Protein AF-0000000075761104 (afdb_homodimer)

Secondary structure (DSSP, 8-state):
--HHHHHHHHHHHHIIIIIT--HHHHHTTEEEEEEEEETT-SS-B-HHHHHHHHHHHHHH-TT-EEEEEEEEEETTEEEEEEEEEEE-SS-BTTBPP-SSEEEEEEEEEEEE-TTS-EEEEEEEE-HHHHHHHHT---HHHHHHS--/--HHHHHHHHHHHHIIIIIT--HHHHHTTEEEEEEEEETT-SS-B-HHHHHHHHHHHHHH-TT-EEEEEEEEEETTEEEEEEEEEEE-SS-BTTBPP-SSEEEEEEEEEEEE-TTS-EEEEEEEE-HHHHHHHHT---HHHHHHS--

Solvent-accessible surface area (backbone atoms only — not comparable to full-atom values): 15334 Å² total; per-residue (Å²): 128,51,57,68,54,53,48,50,49,53,53,46,35,46,42,28,32,65,52,64,61,39,46,73,66,29,51,70,47,38,35,98,70,25,35,39,37,41,43,85,46,93,62,71,24,40,65,69,52,47,48,50,50,48,51,52,51,43,69,20,16,80,66,40,39,69,44,76,77,40,77,42,51,52,91,52,36,34,38,37,35,30,40,39,32,31,35,38,76,38,65,51,73,66,36,68,60,48,94,54,74,44,70,32,48,36,38,33,45,35,36,36,45,93,88,64,26,35,34,34,36,42,35,42,53,31,58,52,48,46,30,58,77,69,67,49,83,41,54,42,50,64,68,67,44,77,126,126,52,56,66,52,52,49,49,49,52,52,47,36,47,42,27,32,66,52,64,60,39,46,73,67,29,50,70,46,38,36,97,70,24,35,39,37,41,43,86,45,94,62,71,25,40,66,68,51,45,47,51,49,46,50,53,48,42,68,22,16,79,65,40,40,67,45,76,78,43,77,41,51,52,92,52,36,35,40,39,35,31,41,40,32,30,35,37,75,38,65,51,74,63,38,69,61,47,94,53,75,44,72,33,48,33,40,34,45,35,35,36,47,93,88,64,26,36,33,34,38,42,35,42,53,31,59,52,48,44,29,56,75,69,66,48,84,40,55,41,49,64,68,67,44,77,126

Structure (mmCIF, N/CA/C/O backbone):
data_AF-0000000075761104-model_v1
#
loop_
_entity.id
_entity.type
_entity.pdbx_description
1 polymer 'Ester cyclase'
#
loop_
_atom_site.group_PDB
_atom_site.id
_atom_site.type_symbol
_atom_site.label_atom_id
_atom_site.label_alt_id
_atom_site.label_comp_id
_atom_site.label_asym_id
_atom_site.label_entity_id
_atom_site.label_seq_id
_atom_site.pdbx_PDB_ins_code
_atom_site.Cartn_x
_atom_site.Cartn_y
_atom_site.Cartn_z
_atom_site.occupancy
_atom_site.B_iso_or_equiv
_atom_site.auth_seq_id
_atom_site.auth_comp_id
_atom_site.auth_asym_id
_atom_site.auth_atom_id
_atom_site.pdbx_PDB_model_num
ATOM 1 N N . MET A 1 1 ? 21.188 15.297 -4.797 1 89.44 1 MET A N 1
ATOM 2 C CA . MET A 1 1 ? 20.797 14.836 -3.469 1 89.44 1 MET A CA 1
ATOM 3 C C . MET A 1 1 ? 21.031 13.336 -3.322 1 89.44 1 MET A C 1
ATOM 5 O O . MET A 1 1 ? 20.75 12.562 -4.242 1 89.44 1 MET A O 1
ATOM 9 N N . SER A 1 2 ? 21.531 12.961 -2.23 1 93.62 2 SER A N 1
ATOM 10 C CA . SER A 1 2 ? 21.812 11.555 -1.973 1 93.62 2 SER A CA 1
ATOM 11 C C . SER A 1 2 ? 20.547 10.781 -1.664 1 93.62 2 SER A C 1
ATOM 13 O O . SER A 1 2 ? 19.484 11.383 -1.422 1 93.62 2 SER A O 1
ATOM 15 N N . ALA A 1 3 ? 20.672 9.484 -1.714 1 93.75 3 ALA A N 1
ATOM 16 C CA . ALA A 1 3 ? 19.547 8.641 -1.324 1 93.75 3 ALA A CA 1
ATOM 17 C C . ALA A 1 3 ? 19.094 8.938 0.105 1 93.75 3 ALA A C 1
ATOM 19 O O . ALA A 1 3 ? 17.906 9.031 0.385 1 93.75 3 ALA A O 1
ATOM 20 N N . ASP A 1 4 ? 20.062 9.102 0.975 1 95.69 4 ASP A N 1
ATOM 21 C CA . ASP A 1 4 ? 19.766 9.414 2.369 1 95.69 4 ASP A CA 1
ATOM 22 C C . ASP A 1 4 ? 19.094 10.781 2.488 1 95.69 4 ASP A C 1
ATOM 24 O O . ASP A 1 4 ? 18.203 10.969 3.322 1 95.69 4 ASP A O 1
ATOM 28 N N . GLY A 1 5 ? 19.594 11.703 1.758 1 96.81 5 GLY A N 1
ATOM 29 C CA . GLY A 1 5 ? 18.953 13.016 1.748 1 96.81 5 GLY A CA 1
ATOM 30 C C . GLY A 1 5 ? 17.5 12.977 1.316 1 96.81 5 GLY A C 1
ATOM 31 O O . GLY A 1 5 ? 16.656 13.656 1.907 1 96.81 5 GLY A O 1
ATOM 32 N N . ARG A 1 6 ? 17.25 12.211 0.209 1 97.44 6 ARG A N 1
ATOM 33 C CA . ARG A 1 6 ? 15.883 12.078 -0.277 1 97.44 6 ARG A CA 1
ATOM 34 C C . ARG A 1 6 ? 14.992 11.43 0.777 1 97.44 6 ARG A C 1
ATOM 36 O O . ARG A 1 6 ? 13.852 11.867 0.985 1 97.44 6 ARG A O 1
ATOM 43 N N . LYS A 1 7 ? 15.477 10.422 1.419 1 97.94 7 LYS A N 1
ATOM 44 C CA . LYS A 1 7 ? 14.734 9.758 2.486 1 97.94 7 LYS A CA 1
ATOM 45 C C . LYS A 1 7 ? 14.43 10.727 3.627 1 97.94 7 LYS A C 1
ATOM 47 O O . LYS A 1 7 ? 13.312 10.758 4.141 1 97.94 7 LYS A O 1
ATOM 52 N N . LYS A 1 8 ? 15.414 11.461 4.047 1 97.94 8 LYS A N 1
ATOM 53 C CA . LYS A 1 8 ? 15.234 12.43 5.121 1 97.94 8 LYS A CA 1
ATOM 54 C C . LYS A 1 8 ? 14.18 13.469 4.742 1 97.94 8 LYS A C 1
ATOM 56 O O . LYS A 1 8 ? 13.375 13.875 5.582 1 97.94 8 LYS A O 1
ATOM 61 N N . ARG A 1 9 ? 14.219 13.883 3.52 1 98.25 9 ARG A N 1
ATOM 62 C CA . ARG A 1 9 ? 13.258 14.875 3.053 1 98.25 9 ARG A CA 1
ATOM 63 C C . ARG A 1 9 ? 11.836 14.344 3.129 1 98.25 9 ARG A C 1
ATOM 65 O O . ARG A 1 9 ? 10.93 15.031 3.605 1 98.25 9 ARG A O 1
ATOM 72 N N . VAL A 1 10 ? 11.617 13.148 2.668 1 98.69 10 VAL A N 1
ATOM 73 C CA . VAL A 1 10 ? 10.297 12.516 2.682 1 98.69 10 VAL A CA 1
ATOM 74 C C . VAL A 1 10 ? 9.828 12.336 4.121 1 98.69 10 VAL A C 1
ATOM 76 O O . VAL A 1 10 ? 8.695 12.688 4.461 1 98.69 10 VAL A O 1
ATOM 79 N N . CYS A 1 11 ? 10.711 11.844 4.973 1 98.69 11 CYS A N 1
ATOM 80 C CA . CYS A 1 11 ? 10.359 11.648 6.375 1 98.69 11 CYS A CA 1
ATOM 81 C C . CYS A 1 11 ? 10.039 12.984 7.047 1 98.69 11 CYS A C 1
ATOM 83 O O . CYS A 1 11 ? 9.117 13.07 7.859 1 98.69 11 CYS A O 1
ATOM 85 N N . ASN A 1 12 ? 10.812 13.961 6.695 1 98.69 12 ASN A N 1
ATOM 86 C CA . ASN A 1 12 ? 10.539 15.297 7.219 1 98.69 12 ASN A CA 1
ATOM 87 C C . ASN A 1 12 ? 9.188 15.812 6.754 1 98.69 12 ASN A C 1
ATOM 89 O O . ASN A 1 12 ? 8.453 16.438 7.531 1 98.69 12 ASN A O 1
ATOM 93 N N . HIS A 1 13 ? 8.898 15.586 5.469 1 98.88 13 HIS A N 1
ATOM 94 C CA . HIS A 1 13 ? 7.598 15.992 4.953 1 98.88 13 HIS A CA 1
ATOM 95 C C . HIS A 1 13 ? 6.465 15.328 5.727 1 98.88 13 HIS A C 1
ATOM 97 O O . HIS A 1 13 ? 5.477 15.984 6.07 1 98.88 13 HIS A O 1
ATOM 103 N N . ILE A 1 14 ? 6.551 14.062 5.996 1 98.81 14 ILE A N 1
ATOM 104 C CA . ILE A 1 14 ? 5.551 13.328 6.762 1 98.81 14 ILE A CA 1
ATOM 105 C C . ILE A 1 14 ? 5.43 13.922 8.164 1 98.81 14 ILE A C 1
ATOM 107 O O . ILE A 1 14 ? 4.324 14.172 8.648 1 98.81 14 ILE A O 1
ATOM 111 N N . ASP A 1 15 ? 6.57 14.148 8.805 1 98.81 15 ASP A N 1
ATOM 112 C CA . ASP A 1 15 ? 6.574 14.688 10.156 1 98.81 15 ASP A CA 1
ATOM 113 C C . ASP A 1 15 ? 5.906 16.062 10.195 1 98.81 15 ASP A C 1
ATOM 115 O O . ASP A 1 15 ? 5.027 16.312 11.023 1 98.81 15 ASP A O 1
ATOM 119 N N . LEU A 1 16 ? 6.281 16.938 9.328 1 98.75 16 LEU A N 1
ATOM 120 C CA . LEU A 1 16 ? 5.762 18.297 9.289 1 98.75 16 LEU A CA 1
ATOM 121 C C . LEU A 1 16 ? 4.27 18.312 8.977 1 98.75 16 LEU A C 1
ATOM 123 O O . LEU A 1 16 ? 3.502 19.031 9.609 1 98.75 16 LEU A O 1
ATOM 127 N N . SER A 1 17 ? 3.848 17.484 8.031 1 98.69 17 SER A N 1
ATOM 128 C CA . SER A 1 17 ? 2.443 17.484 7.637 1 98.69 17 SER A CA 1
ATOM 129 C C . SER A 1 17 ? 1.587 16.703 8.617 1 98.69 17 SER A C 1
ATOM 131 O O . SER A 1 17 ? 0.819 17.281 9.391 1 98.69 17 SER A O 1
ATOM 133 N N . TRP A 1 18 ? 1.805 15.469 8.734 1 98.56 18 TRP A N 1
ATOM 134 C CA . TRP A 1 18 ? 0.885 14.57 9.43 1 98.56 18 TRP A CA 1
ATOM 135 C C . TRP A 1 18 ? 1.092 14.648 10.938 1 98.56 18 TRP A C 1
ATOM 137 O O . TRP A 1 18 ? 0.125 14.727 11.703 1 98.56 18 TRP A O 1
ATOM 147 N N . ASN A 1 19 ? 2.326 14.688 11.352 1 98.75 19 ASN A N 1
ATOM 148 C CA . ASN A 1 19 ? 2.566 14.656 12.797 1 98.75 19 ASN A CA 1
ATOM 149 C C . ASN A 1 19 ? 2.41 16.047 13.414 1 98.75 19 ASN A C 1
ATOM 151 O O . ASN A 1 19 ? 1.822 16.188 14.492 1 98.75 19 ASN A O 1
ATOM 155 N N . LYS A 1 20 ? 2.852 17.109 12.758 1 98.38 20 LYS A N 1
ATOM 156 C CA . LYS A 1 20 ? 2.953 18.406 13.398 1 98.38 20 LYS A CA 1
ATOM 157 C C . LYS A 1 20 ? 1.938 19.391 12.82 1 98.38 20 LYS A C 1
ATOM 159 O O . LYS A 1 20 ? 1.665 20.438 13.414 1 98.38 20 LYS A O 1
ATOM 164 N N . GLY A 1 21 ? 1.433 19.141 11.688 1 98.25 21 GLY A N 1
ATOM 165 C CA . GLY A 1 21 ? 0.481 20.031 11.047 1 98.25 21 GLY A CA 1
ATOM 166 C C . GLY A 1 21 ? 1.105 21.328 10.578 1 98.25 21 GLY A C 1
ATOM 167 O O . GLY A 1 21 ? 0.427 22.359 10.492 1 98.25 21 GLY A O 1
ATOM 168 N N . ARG A 1 22 ? 2.402 21.312 10.398 1 98.31 22 ARG A N 1
ATOM 169 C CA . ARG A 1 22 ? 3.096 22.484 9.875 1 98.31 22 ARG A CA 1
ATOM 170 C C . ARG A 1 22 ? 3.068 22.5 8.352 1 98.31 22 ARG A C 1
ATOM 172 O O . ARG A 1 22 ? 4.102 22.312 7.703 1 98.31 22 ARG A O 1
ATOM 179 N N . LEU A 1 23 ? 1.979 22.859 7.773 1 98.38 23 LEU A N 1
ATOM 180 C CA . LEU A 1 23 ? 1.655 22.625 6.367 1 98.38 23 LEU A CA 1
ATOM 181 C C . LEU A 1 23 ? 2.42 23.594 5.469 1 98.38 23 LEU A C 1
ATOM 183 O O . LEU A 1 23 ? 2.811 23.234 4.355 1 98.38 23 LEU A O 1
ATOM 187 N N . ALA A 1 24 ? 2.607 24.781 5.902 1 98 24 ALA A N 1
ATOM 188 C CA . ALA A 1 24 ? 3.389 25.734 5.105 1 98 24 ALA A CA 1
ATOM 189 C C . ALA A 1 24 ? 4.812 25.219 4.895 1 98 24 ALA A C 1
ATOM 191 O O . ALA A 1 24 ? 5.359 25.328 3.795 1 98 24 ALA A O 1
ATOM 192 N N . LEU A 1 25 ? 5.379 24.703 5.938 1 98.25 25 LEU A N 1
ATOM 193 C CA . LEU A 1 25 ? 6.734 24.172 5.852 1 98.25 25 LEU A CA 1
ATOM 194 C C . LEU A 1 25 ? 6.781 22.922 4.977 1 98.25 25 LEU A C 1
ATOM 196 O O . LEU A 1 25 ? 7.715 22.75 4.195 1 98.25 25 LEU A O 1
ATOM 200 N N . SER A 1 26 ? 5.785 22.016 5.121 1 98.25 26 SER A N 1
ATOM 201 C CA . SER A 1 26 ? 5.758 20.828 4.277 1 98.25 26 SER A CA 1
ATOM 202 C C . SER A 1 26 ? 5.59 21.203 2.807 1 98.25 26 SER A C 1
ATOM 204 O O . SER A 1 26 ? 6.156 20.547 1.927 1 98.25 26 SER A O 1
ATOM 206 N N . GLU A 1 27 ? 4.781 22.219 2.551 1 98.25 27 GLU A N 1
ATOM 207 C CA . GLU A 1 27 ? 4.535 22.656 1.182 1 98.25 27 GLU A CA 1
ATOM 208 C C . GLU A 1 27 ? 5.82 23.125 0.511 1 98.25 27 GLU A C 1
ATOM 210 O O . GLU A 1 27 ? 5.996 22.953 -0.697 1 98.25 27 GLU A O 1
ATOM 215 N N . GLN A 1 28 ? 6.699 23.672 1.264 1 98 28 GLN A N 1
ATOM 216 C CA . GLN A 1 28 ? 7.965 24.156 0.725 1 98 28 GLN A CA 1
ATOM 217 C C . GLN A 1 28 ? 8.789 23.016 0.15 1 98 28 GLN A C 1
ATOM 219 O O . GLN A 1 28 ? 9.711 23.234 -0.637 1 98 28 GLN A O 1
ATOM 224 N N . MET A 1 29 ? 8.516 21.812 0.525 1 98.38 29 MET A N 1
ATOM 225 C CA . MET A 1 29 ? 9.266 20.656 0.065 1 98.38 29 MET A CA 1
ATOM 226 C C . MET A 1 29 ? 8.625 20.062 -1.187 1 98.38 29 MET A C 1
ATOM 228 O O . MET A 1 29 ? 9.148 19.094 -1.763 1 98.38 29 MET A O 1
ATOM 232 N N . GLN A 1 30 ? 7.539 20.594 -1.606 1 98.69 30 GLN A N 1
ATOM 233 C CA . GLN A 1 30 ? 6.773 20.094 -2.744 1 98.69 30 GLN A CA 1
ATOM 234 C C . GLN A 1 30 ? 7.086 20.891 -4.008 1 98.69 30 GLN A C 1
ATOM 236 O O . GLN A 1 30 ? 7.387 22.078 -3.941 1 98.69 30 GLN A O 1
ATOM 241 N N . SER A 1 31 ? 7.016 20.203 -5.098 1 98.06 31 SER A N 1
ATOM 242 C CA . SER A 1 31 ? 7.102 20.891 -6.387 1 98.06 31 SER A CA 1
ATOM 243 C C . SER A 1 31 ? 5.836 21.688 -6.672 1 98.06 31 SER A C 1
ATOM 245 O O . SER A 1 31 ? 4.789 21.438 -6.07 1 98.06 31 SER A O 1
ATOM 247 N N . LYS A 1 32 ? 5.891 22.609 -7.598 1 96.38 32 LYS A N 1
ATOM 248 C CA . LYS A 1 32 ? 4.727 23.375 -8.023 1 96.38 32 LYS A CA 1
ATOM 249 C C . LYS A 1 32 ? 3.691 22.484 -8.695 1 96.38 32 LYS A C 1
ATOM 251 O O . LYS A 1 32 ? 2.521 22.844 -8.812 1 96.38 32 LYS A O 1
ATOM 256 N N . TYR A 1 33 ? 4.086 21.297 -9.094 1 96.19 33 TYR A N 1
ATOM 257 C CA . TYR A 1 33 ? 3.199 20.359 -9.773 1 96.19 33 TYR A CA 1
ATOM 258 C C . TYR A 1 33 ? 2.838 19.188 -8.867 1 96.19 33 TYR A C 1
ATOM 260 O O . TYR A 1 33 ? 2.465 18.109 -9.344 1 96.19 33 TYR A O 1
ATOM 268 N N . PHE A 1 34 ? 3.035 19.422 -7.656 1 98.31 34 PHE A N 1
ATOM 269 C CA . PHE A 1 34 ? 2.773 18.391 -6.668 1 98.31 34 PHE A CA 1
ATOM 270 C C . PHE A 1 34 ? 1.405 17.75 -6.898 1 98.31 34 PHE A C 1
ATOM 272 O O . PHE A 1 34 ? 0.415 18.453 -7.098 1 98.31 34 PHE A O 1
ATOM 279 N N . ALA A 1 35 ? 1.384 16.422 -6.82 1 97.88 35 ALA A N 1
ATOM 280 C CA . ALA A 1 35 ? 0.15 15.648 -6.93 1 97.88 35 ALA A CA 1
ATOM 281 C C . ALA A 1 35 ? 0.108 14.531 -5.891 1 97.88 35 ALA A C 1
ATOM 283 O O . ALA A 1 35 ? 1.067 13.773 -5.746 1 97.88 35 ALA A O 1
ATOM 284 N N . TYR A 1 36 ? -1.008 14.469 -5.156 1 97.31 36 TYR A N 1
ATOM 285 C CA . TYR A 1 36 ? -1.239 13.422 -4.172 1 97.31 36 TYR A CA 1
ATOM 286 C C . TYR A 1 36 ? -2.381 12.508 -4.605 1 97.31 36 TYR A C 1
ATOM 288 O O . TYR A 1 36 ? -3.492 12.977 -4.867 1 97.31 36 TYR A O 1
ATOM 296 N N . LYS A 1 37 ? -2.061 11.258 -4.656 1 93.5 37 LYS A N 1
ATOM 297 C CA . LYS A 1 37 ? -3.045 10.211 -4.934 1 93.5 37 LYS A CA 1
ATOM 298 C C . LYS A 1 37 ? -3.174 9.25 -3.758 1 93.5 37 LYS A C 1
ATOM 300 O O . LYS A 1 37 ? -2.168 8.789 -3.217 1 93.5 37 LYS A O 1
ATOM 305 N N . GLY A 1 38 ? -4.441 9.031 -3.375 1 89.12 38 GLY A N 1
ATOM 306 C CA . GLY A 1 38 ? -4.715 8.109 -2.285 1 89.12 38 GLY A CA 1
ATOM 307 C C . GLY A 1 38 ? -5.863 7.164 -2.576 1 89.12 38 GLY A C 1
ATOM 308 O O . GLY A 1 38 ? -6.746 7.48 -3.377 1 89.12 38 GLY A O 1
ATOM 309 N N . SER A 1 39 ? -5.852 6.012 -1.907 1 80 39 SER A N 1
ATOM 310 C CA . SER A 1 39 ? -6.883 4.996 -2.088 1 80 39 SER A CA 1
ATOM 311 C C . SER A 1 39 ? -8.258 5.527 -1.697 1 80 39 SER A C 1
ATOM 313 O O . SER A 1 39 ? -9.281 5.039 -2.184 1 80 39 SER A O 1
ATOM 315 N N . PHE A 1 40 ? -8.281 6.57 -0.968 1 76.12 40 PHE A N 1
ATOM 316 C CA . PHE A 1 40 ? -9.555 7.027 -0.422 1 76.12 40 PHE A CA 1
ATOM 317 C C . PHE A 1 40 ? -10.008 8.305 -1.113 1 76.12 40 PHE A C 1
ATOM 319 O O . PHE A 1 40 ? -11.023 8.898 -0.728 1 76.12 40 PHE A O 1
ATOM 326 N N . ILE A 1 41 ? -9.195 8.688 -2.055 1 77.5 41 ILE A N 1
ATOM 327 C CA . ILE A 1 41 ? -9.586 9.898 -2.77 1 77.5 41 ILE A CA 1
ATOM 328 C C . ILE A 1 41 ? -9.836 9.57 -4.242 1 77.5 41 ILE A C 1
ATOM 330 O O . ILE A 1 41 ? -9.141 8.734 -4.82 1 77.5 41 ILE A O 1
ATOM 334 N N . SER A 1 42 ? -10.742 10.18 -4.867 1 75.19 42 SER A N 1
ATOM 335 C CA . SER A 1 42 ? -11.156 9.875 -6.23 1 75.19 42 SER A CA 1
ATOM 336 C C . SER A 1 42 ? -10.281 10.586 -7.25 1 75.19 42 SER A C 1
ATOM 338 O O . SER A 1 42 ? -10.062 10.078 -8.352 1 75.19 42 SER A O 1
ATOM 340 N N . GLN A 1 43 ? -9.852 11.773 -6.883 1 83.62 43 GLN A N 1
ATOM 341 C CA . GLN A 1 43 ? -9.023 12.562 -7.781 1 83.62 43 GLN A CA 1
ATOM 342 C C . GLN A 1 43 ? -7.742 13.023 -7.086 1 83.62 43 GLN A C 1
ATOM 344 O O . GLN A 1 43 ? -7.746 13.297 -5.883 1 83.62 43 GLN A O 1
ATOM 349 N N . PRO A 1 44 ? -6.754 13.156 -7.934 1 91.25 44 PRO A N 1
ATOM 350 C CA . PRO A 1 44 ? -5.516 13.664 -7.336 1 91.25 44 PRO A CA 1
ATOM 351 C C . PRO A 1 44 ? -5.676 15.055 -6.723 1 91.25 44 PRO A C 1
ATOM 353 O O . PRO A 1 44 ? -6.398 15.891 -7.27 1 91.25 44 PRO A O 1
ATOM 356 N N . LEU A 1 45 ? -4.988 15.242 -5.648 1 95.25 45 LEU A N 1
ATOM 357 C CA . LEU A 1 45 ? -4.992 16.531 -4.98 1 95.25 45 LEU A CA 1
ATOM 358 C C . LEU A 1 45 ? -3.721 17.312 -5.297 1 95.25 45 LEU A C 1
ATOM 360 O O . LEU A 1 45 ? -2.633 16.734 -5.367 1 95.25 45 LEU A O 1
ATOM 364 N N . ASN A 1 46 ? -3.881 18.594 -5.426 1 96.81 46 ASN A N 1
ATOM 365 C CA . ASN A 1 46 ? -2.713 19.469 -5.418 1 96.81 46 ASN A CA 1
ATOM 366 C C . ASN A 1 46 ? -2.273 19.812 -3.996 1 96.81 46 ASN A C 1
ATOM 368 O O . ASN A 1 46 ? -2.785 19.234 -3.033 1 96.81 46 ASN A O 1
ATOM 372 N N . SER A 1 47 ? -1.316 20.734 -3.914 1 97.88 47 SER A N 1
ATOM 373 C CA . SER A 1 47 ? -0.766 21.078 -2.607 1 97.88 47 SER A CA 1
ATOM 374 C C . SER A 1 47 ? -1.852 21.594 -1.666 1 97.88 47 SER A C 1
ATOM 376 O O . SER A 1 47 ? -1.908 21.188 -0.501 1 97.88 47 SER A O 1
ATOM 378 N N . ALA A 1 48 ? -2.689 22.422 -2.148 1 96.88 48 ALA A N 1
ATOM 379 C CA . ALA A 1 48 ? -3.764 22.984 -1.331 1 96.88 48 ALA A CA 1
ATOM 380 C C . ALA A 1 48 ? -4.73 21.891 -0.876 1 96.88 48 ALA A C 1
ATOM 382 O O . ALA A 1 48 ? -5.148 21.875 0.283 1 96.88 48 ALA A O 1
ATOM 383 N N . GLY A 1 49 ? -5.121 21.047 -1.793 1 95.56 49 GLY A N 1
ATOM 384 C CA . GLY A 1 49 ? -5.992 19.922 -1.454 1 95.56 49 GLY A CA 1
ATOM 385 C C . GLY A 1 49 ? -5.379 18.984 -0.438 1 95.56 49 GLY A C 1
ATOM 386 O O . GLY A 1 49 ? -6.07 18.5 0.464 1 95.56 49 GLY A O 1
ATOM 387 N N . PHE A 1 50 ? -4.133 18.688 -0.628 1 97.25 50 PHE A N 1
ATOM 388 C CA . PHE A 1 50 ? -3.424 17.844 0.329 1 97.25 50 PHE A CA 1
ATOM 389 C C . PHE A 1 50 ? -3.424 18.484 1.714 1 97.25 50 PHE A C 1
ATOM 391 O O . PHE A 1 50 ? -3.658 17.812 2.715 1 97.25 50 PHE A O 1
ATOM 398 N N . ALA A 1 51 ? -3.146 19.766 1.727 1 97.56 51 ALA A N 1
ATOM 399 C CA . ALA A 1 51 ? -3.145 20.484 3 1 97.56 51 ALA A CA 1
ATOM 400 C C . ALA A 1 51 ? -4.504 20.375 3.689 1 97.56 51 ALA A C 1
ATOM 402 O O . ALA A 1 51 ? -4.574 20.141 4.898 1 97.56 51 ALA A O 1
ATOM 403 N N . GLU A 1 52 ? -5.531 20.531 2.996 1 95.44 52 GLU A N 1
ATOM 404 C CA . GLU A 1 52 ? -6.875 20.422 3.553 1 95.44 52 GLU A CA 1
ATOM 405 C C . GLU A 1 52 ? -7.156 19.016 4.062 1 95.44 52 GLU A C 1
ATOM 407 O O . GLU A 1 52 ? -7.812 18.844 5.09 1 95.44 52 GLU A O 1
ATOM 412 N N . LEU A 1 53 ? -6.727 18.062 3.322 1 94.31 53 LEU A N 1
ATOM 413 C CA . LEU A 1 53 ? -6.871 16.672 3.76 1 94.31 53 LEU A CA 1
ATOM 414 C C . LEU A 1 53 ? -6.184 16.453 5.105 1 94.31 53 LEU A C 1
ATOM 416 O O . LEU A 1 53 ? -6.785 15.898 6.027 1 94.31 53 LEU A O 1
ATOM 420 N N . VAL A 1 54 ? -4.941 16.891 5.18 1 97.06 54 VAL A N 1
ATOM 421 C CA . VAL A 1 54 ? -4.18 16.719 6.414 1 97.06 54 VAL A CA 1
ATOM 422 C C . VAL A 1 54 ? -4.891 17.438 7.562 1 97.06 54 VAL A C 1
ATOM 424 O O . VAL A 1 54 ? -5.043 16.875 8.648 1 97.06 54 VAL A O 1
ATOM 427 N N . ARG A 1 55 ? -5.367 18.656 7.301 1 97 55 ARG A N 1
ATOM 428 C CA . ARG A 1 55 ? -6.082 19.406 8.32 1 97 55 ARG A CA 1
ATOM 429 C C . ARG A 1 55 ? -7.312 18.641 8.812 1 97 55 ARG A C 1
ATOM 431 O O . ARG A 1 55 ? -7.555 18.547 10.016 1 97 55 ARG A O 1
ATOM 438 N N . SER A 1 56 ? -8.031 18.156 7.891 1 94.5 56 SER A N 1
ATOM 439 C CA . SER A 1 56 ? -9.258 17.438 8.219 1 94.5 56 SER A CA 1
ATOM 440 C C . SER A 1 56 ? -8.969 16.203 9.047 1 94.5 56 SER A C 1
ATOM 442 O O . SER A 1 56 ? -9.656 15.93 10.039 1 94.5 56 SER A O 1
ATOM 444 N N . VAL A 1 57 ? -7.98 15.469 8.656 1 95.5 57 VAL A N 1
ATOM 445 C CA . VAL A 1 57 ? -7.641 14.242 9.359 1 95.5 57 VAL A CA 1
ATOM 446 C C . VAL A 1 57 ? -7.117 14.57 10.758 1 95.5 57 VAL A C 1
ATOM 448 O O . VAL A 1 57 ? -7.531 13.953 11.742 1 95.5 57 VAL A O 1
ATOM 451 N N . ARG A 1 58 ? -6.246 15.508 10.859 1 97.56 58 ARG A N 1
ATOM 452 C CA . ARG A 1 58 ? -5.688 15.867 12.164 1 97.56 58 ARG A CA 1
ATOM 453 C C . ARG A 1 58 ? -6.762 16.438 13.086 1 97.56 58 ARG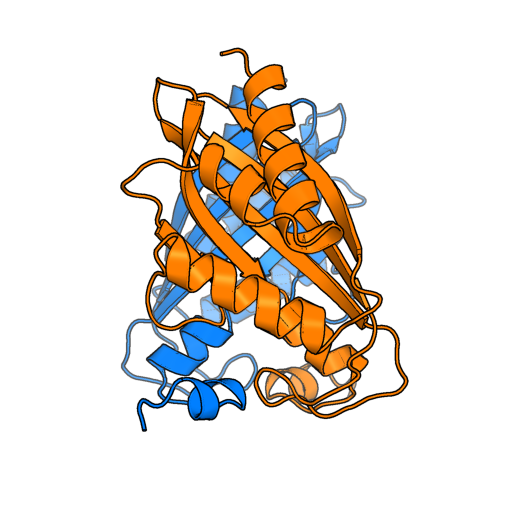 A C 1
ATOM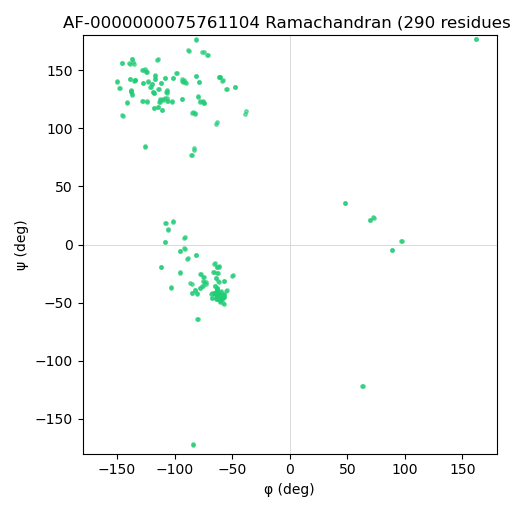 455 O O . ARG A 1 58 ? -6.703 16.266 14.305 1 97.56 58 ARG A O 1
ATOM 462 N N . ALA A 1 59 ? -7.703 17.188 12.516 1 96.88 59 ALA A N 1
ATOM 463 C CA . ALA A 1 59 ? -8.812 17.703 13.312 1 96.88 59 ALA A CA 1
ATOM 464 C C . ALA A 1 59 ? -9.664 16.562 13.867 1 96.88 59 ALA A C 1
ATOM 466 O O . ALA A 1 59 ? -10.125 16.625 15.016 1 96.88 59 ALA A O 1
ATOM 467 N N . ALA A 1 60 ? -9.836 15.578 13.07 1 95.38 60 ALA A N 1
ATOM 468 C CA . ALA A 1 60 ? -10.672 14.445 13.469 1 95.38 60 ALA A CA 1
ATOM 469 C C . ALA A 1 60 ? -9.922 13.523 14.422 1 95.38 60 ALA A C 1
ATOM 471 O O . ALA A 1 60 ? -10.539 12.797 15.211 1 95.38 60 ALA A O 1
ATOM 472 N N . MET A 1 61 ? -8.578 13.547 14.336 1 96.75 61 MET A N 1
ATOM 473 C CA . MET A 1 61 ? -7.711 12.727 15.18 1 96.75 61 MET A CA 1
ATOM 474 C C . MET A 1 61 ? -6.676 13.586 15.898 1 96.75 61 MET A C 1
ATOM 476 O O . MET A 1 61 ? -5.5 13.578 15.531 1 96.75 61 MET A O 1
ATOM 480 N N . PRO A 1 62 ? -7.004 14.148 16.984 1 96.12 62 PRO A N 1
ATOM 481 C CA . PRO A 1 62 ? -6.105 15.086 17.656 1 96.12 62 PRO A CA 1
ATOM 482 C C . PRO A 1 62 ? -4.84 14.406 18.188 1 96.12 62 PRO A C 1
ATOM 484 O O . PRO A 1 62 ? -3.822 15.07 18.391 1 96.12 62 PRO A O 1
ATOM 487 N N . ASP A 1 63 ? -4.898 13.117 18.422 1 97.25 63 ASP A N 1
ATOM 488 C CA . ASP A 1 63 ? -3.752 12.391 18.953 1 97.25 63 ASP A CA 1
ATOM 489 C C . ASP A 1 63 ? -3.041 11.617 17.844 1 97.25 63 ASP A C 1
ATOM 491 O O . ASP A 1 63 ? -2.305 10.664 18.109 1 97.25 63 ASP A O 1
ATOM 495 N N . LEU A 1 64 ? -3.248 12 16.625 1 98.06 64 LEU A N 1
ATOM 496 C CA . LEU A 1 64 ? -2.672 11.336 15.461 1 98.06 64 LEU A CA 1
ATOM 497 C C . LEU A 1 64 ? -1.153 11.258 15.578 1 98.06 64 LEU A C 1
ATOM 499 O O . LEU A 1 64 ? -0.498 12.242 15.922 1 98.06 64 LEU A O 1
ATOM 503 N N . GLU A 1 65 ? -0.676 10.109 15.297 1 98.5 65 GLU A N 1
ATOM 504 C CA . GLU A 1 65 ? 0.758 9.867 15.18 1 98.5 65 GLU A CA 1
ATOM 505 C C . GLU A 1 65 ? 1.072 8.969 13.992 1 98.5 65 GLU A C 1
ATOM 507 O O . GLU A 1 65 ? 0.437 7.93 13.805 1 98.5 65 GLU A O 1
ATOM 512 N N . VAL A 1 66 ? 2.006 9.391 13.242 1 98.62 66 VAL A N 1
ATOM 513 C CA . VAL A 1 66 ? 2.477 8.594 12.117 1 98.62 66 VAL A CA 1
ATOM 514 C C . VAL A 1 66 ? 3.912 8.141 12.375 1 98.62 66 VAL A C 1
ATOM 516 O O . VAL A 1 66 ? 4.801 8.961 12.602 1 98.62 66 VAL A O 1
ATOM 519 N N . VAL A 1 67 ? 4.117 6.906 12.359 1 98.38 67 VAL A N 1
ATOM 520 C CA . VAL A 1 67 ? 5.441 6.312 12.5 1 98.38 67 VAL A CA 1
ATOM 521 C C . VAL A 1 67 ? 5.879 5.691 11.18 1 98.38 67 VAL A C 1
ATOM 523 O O . VAL A 1 67 ? 5.176 4.848 10.617 1 98.38 67 VAL A O 1
ATOM 526 N N . VAL A 1 68 ? 7.031 6.066 10.664 1 98.25 68 VAL A N 1
ATOM 527 C CA . VAL A 1 68 ? 7.594 5.473 9.453 1 98.25 68 VAL A CA 1
ATOM 528 C C . VAL A 1 68 ? 8.375 4.207 9.82 1 98.25 68 VAL A C 1
ATOM 530 O O . VAL A 1 68 ? 9.438 4.285 10.438 1 98.25 68 VAL A O 1
ATOM 533 N N . ASP A 1 69 ? 7.891 3.135 9.391 1 95.69 69 ASP A N 1
ATOM 534 C CA . ASP A 1 69 ? 8.477 1.836 9.711 1 95.69 69 ASP A CA 1
ATOM 535 C C . ASP A 1 69 ? 9.609 1.49 8.758 1 95.69 69 ASP A C 1
ATOM 537 O O . ASP A 1 69 ? 10.602 0.875 9.156 1 95.69 69 ASP A O 1
ATOM 541 N N . GLU A 1 70 ? 9.383 1.771 7.504 1 94.75 70 GLU A N 1
ATOM 542 C CA . GLU A 1 70 ? 10.359 1.542 6.441 1 94.75 70 GLU A CA 1
ATOM 543 C C . GLU A 1 70 ? 10.453 2.75 5.512 1 94.75 70 GLU A C 1
ATOM 545 O O . GLU A 1 70 ? 9.445 3.393 5.215 1 94.75 70 GLU A O 1
ATOM 550 N N . CYS A 1 71 ? 11.648 3.025 5.113 1 97.19 71 CYS A N 1
ATOM 551 C CA . CYS A 1 71 ? 11.93 4.078 4.141 1 97.19 71 CYS A CA 1
ATOM 552 C C . CYS A 1 71 ? 13.102 3.689 3.244 1 97.19 71 CYS A C 1
ATOM 554 O O . CYS A 1 71 ? 14.242 3.619 3.703 1 97.19 71 CYS A O 1
ATOM 556 N N . ILE A 1 72 ? 12.766 3.463 2.037 1 96.88 72 ILE A N 1
ATOM 557 C CA . ILE A 1 72 ? 13.789 3.012 1.102 1 96.88 72 ILE A CA 1
ATOM 558 C C . ILE A 1 72 ? 13.82 3.932 -0.117 1 96.88 72 ILE A C 1
ATOM 560 O O . ILE A 1 72 ? 12.789 4.5 -0.496 1 96.88 72 ILE A O 1
ATOM 564 N N . CYS A 1 73 ? 15.031 4.031 -0.707 1 96.75 73 CYS A N 1
ATOM 565 C CA . CYS A 1 73 ? 15.211 4.973 -1.807 1 96.75 73 CYS A CA 1
ATOM 566 C C . CYS A 1 73 ? 16.047 4.355 -2.926 1 96.75 73 CYS A C 1
ATOM 568 O O . CYS A 1 73 ? 17.062 3.713 -2.666 1 96.75 73 CYS A O 1
ATOM 570 N N . GLU A 1 74 ? 15.609 4.48 -4.121 1 95.56 74 GLU A N 1
ATOM 571 C CA . GLU A 1 74 ? 16.359 4.172 -5.332 1 95.56 74 GLU A CA 1
ATOM 572 C C . GLU A 1 74 ? 16.078 5.191 -6.434 1 95.56 74 GLU A C 1
ATOM 574 O O . GLU A 1 74 ? 14.93 5.371 -6.84 1 95.56 74 GLU A O 1
ATOM 579 N N . GLY A 1 75 ? 17.172 5.867 -6.926 1 94 75 GLY A N 1
ATOM 580 C CA . GLY A 1 75 ? 16.969 6.938 -7.891 1 94 75 GLY A CA 1
ATOM 581 C C . GLY A 1 75 ? 16.172 8.102 -7.336 1 94 75 GLY A C 1
ATOM 582 O O . GLY A 1 75 ? 16.531 8.672 -6.301 1 94 75 GLY A O 1
ATOM 583 N N . HIS A 1 76 ? 15.055 8.398 -7.996 1 95.94 76 HIS A N 1
ATOM 584 C CA . HIS A 1 76 ? 14.242 9.539 -7.594 1 95.94 76 HIS A CA 1
ATOM 585 C C . HIS A 1 76 ? 12.977 9.094 -6.875 1 95.94 76 HIS A C 1
ATOM 587 O O . HIS A 1 76 ? 12.039 9.875 -6.719 1 95.94 76 HIS A O 1
ATOM 593 N N . LYS A 1 77 ? 12.961 7.844 -6.512 1 96.88 77 LYS A N 1
ATOM 594 C CA . LYS A 1 77 ? 11.781 7.285 -5.855 1 96.88 77 LYS A CA 1
ATOM 595 C C . LYS A 1 77 ? 12.094 6.895 -4.41 1 96.88 77 LYS A C 1
ATOM 597 O O . LYS A 1 77 ? 13.156 6.332 -4.129 1 96.88 77 LYS A O 1
ATOM 602 N N . VAL A 1 78 ? 11.273 7.254 -3.541 1 98 78 VAL A N 1
ATOM 603 C CA . VAL A 1 78 ? 11.289 6.82 -2.148 1 98 78 VAL A CA 1
ATOM 604 C C . VAL A 1 78 ? 9.992 6.09 -1.816 1 98 78 VAL A C 1
ATOM 606 O O . VAL A 1 78 ? 8.914 6.488 -2.266 1 98 78 VAL A O 1
ATOM 609 N N . VAL A 1 79 ? 10.086 5.035 -1.112 1 97.75 79 VAL A N 1
ATOM 610 C CA . VAL A 1 79 ? 8.906 4.32 -0.635 1 97.75 79 VAL A CA 1
ATOM 611 C C . VAL A 1 79 ? 8.914 4.266 0.891 1 97.75 79 VAL A C 1
ATOM 613 O O . VAL A 1 79 ? 9.953 4.004 1.501 1 97.75 79 VAL A O 1
ATOM 616 N N . THR A 1 80 ? 7.766 4.531 1.434 1 98 80 THR A N 1
ATOM 617 C CA . THR A 1 80 ? 7.625 4.453 2.883 1 98 80 THR A CA 1
ATOM 618 C C . THR A 1 80 ? 6.516 3.477 3.266 1 98 80 THR A C 1
ATOM 620 O O . THR A 1 80 ? 5.5 3.383 2.574 1 98 80 THR A O 1
ATOM 623 N N . SER A 1 81 ? 6.715 2.725 4.254 1 96.94 81 SER A N 1
ATOM 624 C CA . SER A 1 81 ? 5.684 2.062 5.047 1 96.94 81 SER A CA 1
ATOM 625 C C . SER A 1 81 ? 5.527 2.725 6.41 1 96.94 81 SER A C 1
ATOM 627 O O . SER A 1 81 ? 6.516 3.018 7.082 1 96.94 81 SER A O 1
ATOM 629 N N . SER A 1 82 ? 4.293 3.014 6.727 1 98.06 82 SER A N 1
ATOM 630 C CA . SER A 1 82 ? 4.039 3.725 7.977 1 98.06 82 SER A CA 1
ATOM 631 C C . SER A 1 82 ? 2.85 3.127 8.719 1 98.06 82 SER A C 1
ATOM 633 O O . SER A 1 82 ? 2.057 2.383 8.141 1 98.06 82 SER A O 1
ATOM 635 N N . THR A 1 83 ? 2.793 3.391 9.945 1 97.56 83 THR A N 1
ATOM 636 C CA . THR A 1 83 ? 1.634 3.133 10.797 1 97.56 83 THR A CA 1
ATOM 637 C C . THR A 1 83 ? 1.035 4.441 11.305 1 97.56 83 THR A C 1
ATOM 639 O O . THR A 1 83 ? 1.731 5.246 11.922 1 97.56 83 THR A O 1
ATOM 642 N N . VAL A 1 84 ? -0.152 4.672 10.961 1 97.31 84 VAL A N 1
ATOM 643 C CA . VAL A 1 84 ? -0.912 5.816 11.453 1 97.31 84 VAL A CA 1
ATOM 644 C C . VAL A 1 84 ? -1.727 5.406 12.672 1 97.31 84 VAL A C 1
ATOM 646 O O . VAL A 1 84 ? -2.518 4.461 12.617 1 97.31 84 VAL A O 1
ATOM 649 N N . MET A 1 85 ? -1.56 6.098 13.75 1 97.75 85 MET A N 1
ATOM 650 C CA . MET A 1 85 ? -2.271 5.77 14.977 1 97.75 85 MET A CA 1
ATOM 651 C C . MET A 1 85 ? -3.059 6.973 15.484 1 97.75 85 MET A C 1
ATOM 653 O O . MET A 1 85 ? -2.615 8.117 15.352 1 97.75 85 MET A O 1
ATOM 657 N N . GLY A 1 86 ? -4.148 6.637 16.109 1 96.94 86 GLY A N 1
ATOM 658 C CA . GLY A 1 86 ? -4.934 7.691 16.734 1 96.94 86 GLY A CA 1
ATOM 659 C C . GLY A 1 86 ? -6.363 7.277 17.031 1 96.94 86 GLY A C 1
ATOM 660 O O . GLY A 1 86 ? -6.738 6.125 16.812 1 96.94 86 GLY A O 1
ATOM 661 N N . THR A 1 87 ? -7.043 8.18 17.641 1 96.38 87 THR A N 1
ATOM 662 C CA . THR A 1 87 ? -8.453 8 17.969 1 96.38 87 THR A CA 1
ATOM 663 C C . THR A 1 87 ? -9.328 8.945 17.141 1 96.38 87 THR A C 1
ATOM 665 O O . THR A 1 87 ? -8.969 10.109 16.938 1 96.38 87 THR A O 1
ATOM 668 N N . LEU A 1 88 ? -10.391 8.414 16.719 1 94.81 88 LEU A N 1
ATOM 669 C CA . LEU A 1 88 ? -11.328 9.266 16 1 94.81 88 LEU A CA 1
ATOM 670 C C . LEU A 1 88 ? -12.203 10.062 16.953 1 94.81 88 LEU A C 1
ATOM 672 O O . LEU A 1 88 ? -13.109 9.5 17.594 1 94.81 88 LEU A O 1
ATOM 676 N N . ALA A 1 89 ? -12.039 11.328 16.969 1 94.88 89 ALA A N 1
ATOM 677 C CA . ALA A 1 89 ? -12.773 12.195 17.891 1 94.88 89 ALA A CA 1
ATOM 678 C C . ALA A 1 89 ? -14.023 12.773 17.234 1 94.88 89 ALA A C 1
ATOM 680 O O . ALA A 1 89 ? -14.953 13.203 17.922 1 94.88 89 ALA A O 1
ATOM 681 N N . THR A 1 90 ? -14.047 12.859 15.938 1 93.94 90 THR A N 1
ATOM 682 C CA . THR A 1 90 ? -15.18 13.258 15.117 1 93.94 90 THR A CA 1
ATOM 683 C C . THR A 1 90 ? -15.273 12.383 13.867 1 93.94 90 THR A C 1
ATOM 685 O O . THR A 1 90 ? -14.289 11.766 13.453 1 93.94 90 THR A O 1
ATOM 688 N N . PRO A 1 91 ? -16.422 12.297 13.336 1 90.5 91 PRO A N 1
ATOM 689 C CA . PRO A 1 91 ? -16.578 11.445 12.148 1 90.5 91 PRO A CA 1
ATOM 690 C C . PRO A 1 91 ? -15.656 11.875 11 1 90.5 91 PRO A C 1
ATOM 692 O O . PRO A 1 91 ? -15.445 13.07 10.789 1 90.5 91 PRO A O 1
ATOM 695 N N . LEU A 1 92 ? -15.148 10.828 10.328 1 86.94 92 LEU A N 1
ATOM 696 C CA . LEU A 1 92 ? -14.242 11.055 9.203 1 86.94 92 LEU A CA 1
ATOM 697 C C . LEU A 1 92 ? -14.406 9.961 8.148 1 86.94 92 LEU A C 1
ATOM 699 O O . LEU A 1 92 ? -14.375 8.773 8.469 1 86.94 92 LEU A O 1
ATOM 703 N N . PHE A 1 93 ? -14.469 10.344 6.938 1 80.5 93 PHE A N 1
ATOM 704 C CA . PHE A 1 93 ? -14.547 9.438 5.797 1 80.5 93 PHE A CA 1
ATOM 705 C C . PHE A 1 93 ? -15.609 8.367 6.031 1 80.5 93 PHE A C 1
ATOM 707 O O . PHE A 1 93 ? -15.375 7.184 5.773 1 80.5 93 PHE A O 1
ATOM 714 N N . GLY A 1 94 ? -16.672 8.758 6.688 1 78.88 94 GLY A N 1
ATOM 715 C CA . GLY A 1 94 ? -17.797 7.852 6.887 1 78.88 94 GLY A CA 1
ATOM 716 C C . GLY A 1 94 ? -17.672 7.008 8.141 1 78.88 94 GLY A C 1
ATOM 717 O O . GLY A 1 94 ? -18.578 6.254 8.477 1 78.88 94 GLY A O 1
ATOM 718 N N . TYR A 1 95 ? -16.562 7.156 8.781 1 84.25 95 TYR A N 1
ATOM 719 C CA . TYR A 1 95 ? -16.375 6.434 10.031 1 84.25 95 TYR A CA 1
ATOM 720 C C . TYR A 1 95 ? -16.859 7.266 11.219 1 84.25 95 TYR A C 1
ATOM 722 O O . TYR A 1 95 ? -16.625 8.477 11.266 1 84.25 95 TYR A O 1
ATOM 730 N N . SER A 1 96 ? -17.5 6.574 12.086 1 87.69 96 SER A N 1
ATOM 731 C CA . SER A 1 96 ? -18.016 7.234 13.281 1 87.69 96 SER A CA 1
ATOM 732 C C . SER A 1 96 ? -16.984 7.258 14.398 1 87.69 96 SER A C 1
ATOM 734 O O . SER A 1 96 ? -15.977 6.547 14.328 1 87.69 96 SER A O 1
ATOM 736 N N . VAL A 1 97 ? -17.328 8.062 15.32 1 91.12 97 VAL A N 1
ATOM 737 C CA . VAL A 1 97 ? -16.484 8.188 16.5 1 91.12 97 VAL A CA 1
ATOM 738 C C . VAL A 1 97 ? -16.375 6.84 17.203 1 91.12 97 VAL A C 1
ATOM 740 O O . VAL A 1 97 ? -17.344 6.082 17.266 1 91.12 97 VAL A O 1
ATOM 743 N N . THR A 1 98 ? -15.164 6.648 17.734 1 87.62 98 THR A N 1
ATOM 744 C CA . THR A 1 98 ? -14.938 5.422 18.484 1 87.62 98 THR A CA 1
ATOM 745 C C . THR A 1 98 ? -13.977 5.672 19.641 1 87.62 98 THR A C 1
ATOM 747 O O . THR A 1 98 ? -13.219 6.637 19.625 1 87.62 98 THR A O 1
ATOM 750 N N . ASP A 1 99 ? -14.047 4.863 20.641 1 88.56 99 ASP A N 1
ATOM 751 C CA . ASP A 1 99 ? -13.148 4.988 21.781 1 88.56 99 ASP A CA 1
ATOM 752 C C . ASP A 1 99 ? -11.891 4.148 21.594 1 88.56 99 ASP A C 1
ATOM 754 O O . ASP A 1 99 ? -11.008 4.141 22.453 1 88.56 99 ASP A O 1
ATOM 758 N N . LYS A 1 100 ? -11.781 3.598 20.438 1 92.38 100 LYS A N 1
ATOM 759 C CA . LYS A 1 100 ? -10.633 2.742 20.188 1 92.38 100 LYS A CA 1
ATOM 760 C C . LYS A 1 100 ? -9.484 3.535 19.547 1 92.38 100 LYS A C 1
ATOM 762 O O . LYS A 1 100 ? -9.719 4.426 18.734 1 92.38 100 LYS A O 1
ATOM 767 N N . ILE A 1 101 ? -8.297 3.189 19.969 1 95.06 101 ILE A N 1
ATOM 768 C CA . ILE A 1 101 ? -7.121 3.664 19.25 1 95.06 101 ILE A CA 1
ATOM 769 C C . ILE A 1 101 ? -6.93 2.838 17.984 1 95.06 101 ILE A C 1
ATOM 771 O O . ILE A 1 101 ? -6.844 1.609 18.031 1 95.06 101 ILE A O 1
ATOM 775 N N . LEU A 1 102 ? -6.906 3.443 16.891 1 95.38 102 LEU A N 1
ATOM 776 C CA . LEU A 1 102 ? -6.73 2.77 15.609 1 95.38 102 LEU A CA 1
ATOM 777 C C . LEU A 1 102 ? -5.258 2.734 15.211 1 95.38 102 LEU A C 1
ATOM 779 O O . LEU A 1 102 ? -4.508 3.672 15.5 1 95.38 102 LEU A O 1
ATOM 783 N N . ALA A 1 103 ? -4.867 1.656 14.68 1 95.69 103 ALA A N 1
ATOM 784 C CA . ALA A 1 103 ? -3.586 1.499 13.992 1 95.69 103 ALA A CA 1
ATOM 785 C C . ALA A 1 103 ? -3.789 1.142 12.523 1 95.69 103 ALA A C 1
ATOM 787 O O . ALA A 1 103 ? -4.273 0.054 12.203 1 95.69 103 ALA A O 1
ATOM 788 N N . ILE A 1 104 ? -3.361 1.958 11.656 1 94.56 104 ILE A N 1
ATOM 789 C CA . ILE A 1 104 ? -3.674 1.848 10.234 1 94.56 104 ILE A CA 1
ATOM 790 C C . ILE A 1 104 ? -2.379 1.796 9.422 1 94.56 104 ILE A C 1
ATOM 792 O O . ILE A 1 104 ? -1.571 2.727 9.477 1 94.56 104 ILE A O 1
ATOM 796 N N . ALA A 1 105 ? -2.186 0.825 8.68 1 94.88 105 ALA A N 1
ATOM 797 C CA . ALA A 1 105 ? -1.013 0.713 7.812 1 94.88 105 ALA A CA 1
ATOM 798 C C . ALA A 1 105 ? -1.182 1.554 6.551 1 94.88 105 ALA A C 1
ATOM 800 O O . ALA A 1 105 ? -2.271 1.609 5.977 1 94.88 105 ALA A O 1
ATOM 801 N N . ALA A 1 106 ? -0.153 2.188 6.141 1 96.56 106 ALA A N 1
ATOM 802 C CA . ALA A 1 106 ? -0.1 2.965 4.902 1 96.56 106 ALA A CA 1
ATOM 803 C C . ALA A 1 106 ? 1.225 2.752 4.176 1 96.56 106 ALA A C 1
ATOM 805 O O . ALA A 1 106 ? 2.273 2.619 4.812 1 96.56 106 ALA A O 1
ATOM 806 N N . MET A 1 107 ? 1.214 2.695 2.881 1 97.25 107 MET A N 1
ATOM 807 C CA . MET A 1 107 ? 2.406 2.68 2.037 1 97.25 107 MET A CA 1
ATOM 808 C C . MET A 1 107 ? 2.328 3.762 0.964 1 97.25 107 MET A C 1
ATOM 810 O O . MET A 1 107 ? 1.269 3.98 0.375 1 97.25 107 MET A O 1
ATOM 814 N N . SER A 1 108 ? 3.445 4.414 0.734 1 97.69 108 SER A N 1
ATOM 815 C CA . SER A 1 108 ? 3.467 5.496 -0.246 1 97.69 108 SER A CA 1
ATOM 816 C C . SER A 1 108 ? 4.684 5.391 -1.157 1 97.69 108 SER A C 1
ATOM 818 O O . SER A 1 108 ? 5.777 5.051 -0.704 1 97.69 108 SER A O 1
ATOM 820 N N . VAL A 1 109 ? 4.496 5.688 -2.373 1 97.25 109 VAL A N 1
ATOM 821 C CA . VAL A 1 109 ? 5.586 5.945 -3.311 1 97.25 109 VAL A CA 1
ATOM 822 C C . VAL A 1 109 ? 5.738 7.453 -3.523 1 97.25 109 VAL A C 1
ATOM 824 O O . VAL A 1 109 ? 4.777 8.133 -3.896 1 97.25 109 VAL A O 1
ATOM 827 N N . TRP A 1 110 ? 6.918 7.914 -3.248 1 98.44 110 TRP A N 1
ATOM 828 C CA . TRP A 1 110 ? 7.262 9.32 -3.414 1 98.44 110 TRP A CA 1
ATOM 829 C C . TRP A 1 110 ? 8.172 9.523 -4.621 1 98.44 110 TRP A C 1
ATOM 831 O O . TRP A 1 110 ? 9.195 8.852 -4.75 1 98.44 110 TRP A O 1
ATOM 841 N N . THR A 1 111 ? 7.746 10.398 -5.492 1 98.12 111 THR A N 1
ATOM 842 C CA . THR A 1 111 ? 8.586 10.789 -6.621 1 98.12 111 THR A CA 1
ATOM 843 C C . THR A 1 111 ? 9.148 12.188 -6.414 1 98.12 111 THR A C 1
ATOM 845 O O . THR A 1 111 ? 8.406 13.141 -6.168 1 98.12 111 THR A O 1
ATOM 848 N N . LEU A 1 112 ? 10.438 12.281 -6.461 1 98.44 112 LEU A N 1
ATOM 849 C CA . LEU A 1 112 ? 11.102 13.57 -6.312 1 98.44 112 LEU A CA 1
ATOM 850 C C . LEU A 1 112 ? 11.695 14.039 -7.641 1 98.44 112 LEU A C 1
ATOM 852 O O . LEU A 1 112 ? 12.195 13.219 -8.422 1 98.44 112 LEU A O 1
ATOM 856 N N . ASN A 1 113 ? 11.648 15.273 -7.902 1 97.56 113 ASN A N 1
ATOM 857 C CA . ASN A 1 113 ? 12.297 15.789 -9.102 1 97.56 113 ASN A CA 1
ATOM 858 C C . ASN A 1 113 ? 13.797 15.984 -8.891 1 97.56 113 ASN A C 1
ATOM 860 O O . ASN A 1 113 ? 14.312 15.727 -7.805 1 97.56 113 ASN A O 1
ATOM 864 N N . PRO A 1 114 ? 14.5 16.375 -9.938 1 94.94 114 PRO A N 1
ATOM 865 C CA . PRO A 1 114 ? 15.961 16.484 -9.82 1 94.94 114 PRO A CA 1
ATOM 866 C C . PRO A 1 114 ? 16.391 17.531 -8.789 1 94.94 114 PRO A C 1
ATOM 868 O O . PRO A 1 114 ? 17.469 17.406 -8.203 1 94.94 114 PRO A O 1
ATOM 871 N N . ALA A 1 115 ? 15.586 18.5 -8.492 1 95.38 115 ALA A N 1
ATOM 872 C CA . ALA A 1 115 ? 15.891 19.531 -7.52 1 95.38 115 ALA A CA 1
ATOM 873 C C . ALA A 1 115 ? 15.625 19.062 -6.098 1 95.38 115 ALA A C 1
ATOM 875 O O . ALA A 1 115 ? 15.953 19.75 -5.133 1 95.38 115 ALA A O 1
ATOM 876 N N . GLY A 1 116 ? 14.992 17.891 -5.977 1 96.5 116 GLY A N 1
ATOM 877 C CA . GLY A 1 116 ? 14.734 17.328 -4.664 1 96.5 116 GLY A CA 1
ATOM 878 C C . GLY A 1 116 ? 13.336 17.625 -4.145 1 96.5 116 GLY A C 1
ATOM 879 O O . GLY A 1 116 ? 13 17.25 -3.021 1 96.5 116 GLY A O 1
ATOM 880 N N . ASP A 1 117 ? 12.547 18.266 -4.918 1 98.25 117 ASP A N 1
ATOM 881 C CA . ASP A 1 117 ? 11.18 18.547 -4.508 1 98.25 117 ASP A CA 1
ATOM 882 C C . ASP A 1 117 ? 10.266 17.344 -4.73 1 98.25 117 ASP A C 1
ATOM 884 O O . ASP A 1 117 ? 10.43 16.609 -5.715 1 98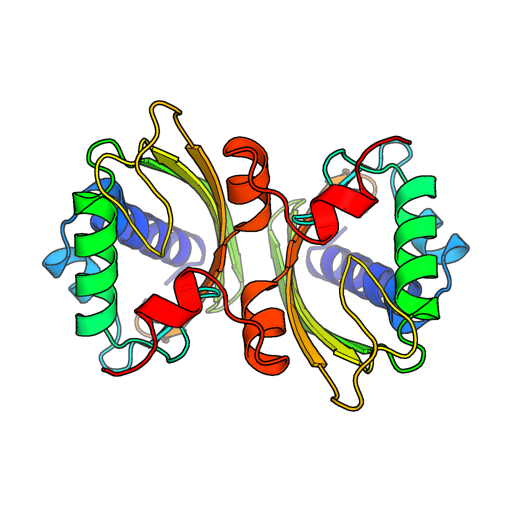.25 117 ASP A O 1
ATOM 888 N N . ILE A 1 118 ? 9.352 17.188 -3.867 1 98.69 118 ILE A N 1
ATOM 889 C CA . ILE A 1 118 ? 8.383 16.109 -3.99 1 98.69 118 ILE A CA 1
ATOM 890 C C . ILE A 1 118 ? 7.363 16.438 -5.082 1 98.69 118 ILE A C 1
ATOM 892 O O . ILE A 1 118 ? 6.664 17.453 -4.992 1 98.69 118 ILE A O 1
ATOM 896 N N . GLU A 1 119 ? 7.25 15.594 -6.047 1 98.56 119 GLU A N 1
ATOM 897 C CA . GLU A 1 119 ? 6.391 15.852 -7.199 1 98.56 119 GLU A CA 1
ATOM 898 C C . GLU A 1 119 ? 5.086 15.062 -7.102 1 98.56 119 GLU A C 1
ATOM 900 O O . GLU A 1 119 ? 4.039 15.523 -7.559 1 98.56 119 GLU A O 1
ATOM 905 N N . GLU A 1 120 ? 5.188 13.922 -6.609 1 98.06 120 GLU A N 1
ATOM 906 C CA . GLU A 1 120 ? 4.02 13.047 -6.566 1 98.06 120 GLU A CA 1
ATOM 907 C C . GLU A 1 120 ? 4.086 12.094 -5.375 1 98.06 120 GLU A C 1
ATOM 909 O O . GLU A 1 120 ? 5.16 11.594 -5.031 1 98.06 120 GLU A O 1
ATOM 914 N N . VAL A 1 121 ? 2.992 11.859 -4.746 1 98.06 121 VAL A N 1
ATOM 915 C CA . VAL A 1 121 ? 2.844 10.859 -3.695 1 98.06 121 VAL A CA 1
ATOM 916 C C . VAL A 1 121 ? 1.656 9.953 -4.012 1 98.06 121 VAL A C 1
ATOM 918 O O . VAL A 1 121 ? 0.554 10.43 -4.285 1 98.06 121 VAL A O 1
ATOM 921 N N . ASN A 1 122 ? 1.852 8.719 -4.094 1 95.56 122 ASN A N 1
ATOM 922 C CA . ASN A 1 122 ? 0.804 7.707 -4.203 1 95.56 122 ASN A CA 1
ATOM 923 C C . ASN A 1 122 ? 0.707 6.859 -2.939 1 95.56 122 ASN A C 1
ATOM 925 O O . ASN A 1 122 ? 1.65 6.145 -2.59 1 95.56 122 ASN A O 1
ATOM 929 N N . THR A 1 123 ? -0.413 6.961 -2.26 1 96.56 123 THR A N 1
ATOM 930 C CA . THR A 1 123 ? -0.54 6.312 -0.958 1 96.56 123 THR A CA 1
ATOM 931 C C . THR A 1 123 ? -1.654 5.273 -0.977 1 96.56 123 THR A C 1
ATOM 933 O O . THR A 1 123 ? -2.762 5.547 -1.443 1 96.56 123 THR A O 1
ATOM 936 N N . LEU A 1 124 ? -1.346 4.133 -0.5 1 94.69 124 LEU A N 1
ATOM 937 C CA . LEU A 1 124 ? -2.338 3.109 -0.187 1 94.69 124 LEU A CA 1
ATOM 938 C C . LEU A 1 124 ? -2.533 2.984 1.32 1 94.69 124 LEU A C 1
ATOM 940 O O . LEU A 1 124 ? -1.561 2.959 2.076 1 94.69 124 LEU A O 1
ATOM 944 N N . ILE A 1 125 ? -3.779 2.965 1.71 1 92.69 125 ILE A N 1
ATOM 945 C CA . ILE A 1 125 ? -4.125 2.844 3.121 1 92.69 125 ILE A CA 1
ATOM 946 C C . ILE A 1 125 ? -4.898 1.547 3.354 1 92.69 125 ILE A C 1
ATOM 948 O O . ILE A 1 125 ? -5.762 1.181 2.555 1 92.69 125 ILE A O 1
ATOM 952 N N . ASP A 1 126 ? -4.648 0.892 4.484 1 89.44 126 ASP A N 1
ATOM 953 C CA . ASP A 1 126 ? -5.324 -0.351 4.84 1 89.44 126 ASP A CA 1
ATOM 954 C C . ASP A 1 126 ? -6.684 -0.071 5.48 1 89.44 126 ASP A C 1
ATOM 956 O O . ASP A 1 126 ? -6.859 -0.254 6.684 1 89.44 126 ASP A O 1
ATOM 960 N N . LEU A 1 127 ? -7.641 0.165 4.656 1 84.75 127 LEU A N 1
ATOM 961 C CA . LEU A 1 127 ? -8.969 0.476 5.168 1 84.75 127 LEU A CA 1
ATOM 962 C C . LEU A 1 127 ? -9.656 -0.78 5.695 1 84.75 127 LEU A C 1
ATOM 964 O O . LEU A 1 127 ? -10.492 -0.703 6.594 1 84.75 127 LEU A O 1
ATOM 968 N N . GLU A 1 128 ? -9.297 -1.904 5.145 1 81.88 128 GLU A N 1
ATOM 969 C CA . GLU A 1 128 ? -9.867 -3.146 5.652 1 81.88 128 GLU A CA 1
ATOM 970 C C . GLU A 1 128 ? -9.414 -3.416 7.086 1 81.88 128 GLU A C 1
ATOM 972 O O . GLU A 1 128 ? -10.195 -3.902 7.91 1 81.88 128 GLU A O 1
ATOM 977 N N . GLY A 1 129 ? -8.156 -3.178 7.344 1 85 129 GLY A N 1
ATOM 978 C CA . GLY A 1 129 ? -7.688 -3.252 8.719 1 85 129 GLY A CA 1
ATOM 979 C C . GLY A 1 129 ? -8.477 -2.363 9.664 1 85 129 GLY A C 1
ATOM 980 O O . GLY A 1 129 ? -8.742 -2.746 10.805 1 85 129 GLY A O 1
ATOM 981 N N . VAL A 1 130 ? -8.82 -1.195 9.195 1 86.12 130 VAL A N 1
ATOM 982 C CA . VAL A 1 130 ? -9.641 -0.284 9.992 1 86.12 130 VAL A CA 1
ATOM 983 C C . VAL A 1 130 ? -11.008 -0.911 10.25 1 86.12 130 VAL A C 1
ATOM 985 O O . VAL A 1 130 ? -11.492 -0.898 11.383 1 86.12 130 VAL A O 1
ATOM 988 N N . HIS A 1 131 ? -11.57 -1.433 9.188 1 84.25 131 HIS A N 1
ATOM 989 C CA . HIS A 1 131 ? -12.875 -2.072 9.336 1 84.25 131 HIS A CA 1
ATOM 990 C C . HIS A 1 131 ? -12.828 -3.188 10.375 1 84.25 131 HIS A C 1
ATOM 992 O O . HIS A 1 131 ? -13.719 -3.291 11.219 1 84.25 131 HIS A O 1
ATOM 998 N N . GLN A 1 132 ? -11.852 -3.957 10.297 1 84.19 132 GLN A N 1
ATOM 999 C CA . GLN A 1 132 ? -11.703 -5.062 11.242 1 84.19 132 GLN A CA 1
ATOM 1000 C C . GLN A 1 132 ? -11.594 -4.551 12.672 1 84.19 132 GLN A C 1
ATOM 1002 O O . GLN A 1 132 ? -12.242 -5.078 13.578 1 84.19 132 GLN A O 1
ATOM 1007 N N . GLN A 1 133 ? -10.82 -3.559 12.891 1 87.69 133 GLN A N 1
ATOM 1008 C CA . GLN A 1 133 ? -10.625 -2.994 14.219 1 87.69 133 GLN A CA 1
ATOM 1009 C C . GLN A 1 133 ? -11.922 -2.395 14.766 1 87.69 133 GLN A C 1
ATOM 1011 O O . GLN A 1 133 ? -12.148 -2.393 15.977 1 87.69 133 GLN A O 1
ATOM 1016 N N . LEU A 1 134 ? -12.781 -1.933 13.82 1 86.62 134 LEU A N 1
ATOM 1017 C CA . LEU A 1 134 ? -14.031 -1.284 14.219 1 86.62 134 LEU A CA 1
ATOM 1018 C C . LEU A 1 134 ? -15.18 -2.283 14.227 1 86.62 134 LEU A C 1
ATOM 1020 O O . LEU A 1 134 ? -16.312 -1.935 14.586 1 86.62 134 LEU A O 1
ATOM 1024 N N . GLY A 1 135 ? -14.891 -3.488 13.773 1 81.56 135 GLY A N 1
ATOM 1025 C CA . GLY A 1 135 ? -15.922 -4.512 13.734 1 81.56 135 GLY A CA 1
ATOM 1026 C C . GLY A 1 135 ? -16.953 -4.273 12.648 1 81.56 135 GLY A C 1
ATOM 1027 O O . GLY A 1 135 ? -18.125 -4.617 12.812 1 81.56 135 GLY A O 1
ATOM 1028 N N . ILE A 1 136 ? -16.547 -3.57 11.711 1 77.12 136 ILE A N 1
ATOM 1029 C CA . ILE A 1 136 ? -17.438 -3.318 10.586 1 77.12 136 ILE A CA 1
ATOM 1030 C C . ILE A 1 136 ? -17.438 -4.523 9.648 1 77.12 136 ILE A C 1
ATOM 1032 O O . ILE A 1 136 ? -16.375 -5.008 9.25 1 77.12 136 ILE A O 1
ATOM 1036 N N . GLU A 1 137 ? -18.531 -5 9.352 1 70.94 137 GLU A N 1
ATOM 1037 C CA . GLU A 1 137 ? -18.672 -6.145 8.461 1 70.94 137 GLU A CA 1
ATOM 1038 C C . GLU A 1 137 ? -18.422 -5.746 7.008 1 70.94 137 GLU A C 1
ATOM 1040 O O . GLU A 1 137 ? -18.906 -4.711 6.551 1 70.94 137 GLU A O 1
ATOM 1045 N N . THR A 1 138 ? -17.547 -6.324 6.461 1 69.81 138 THR A N 1
ATOM 1046 C CA . THR A 1 138 ? -17.281 -6.164 5.035 1 69.81 138 THR A CA 1
ATOM 1047 C C . THR A 1 138 ? -17.531 -7.473 4.289 1 69.81 138 THR A C 1
ATOM 1049 O O . THR A 1 138 ? -17.609 -8.539 4.902 1 69.81 138 THR A O 1
ATOM 1052 N N . PRO A 1 139 ? -17.75 -7.34 3.002 1 64.81 139 PRO A N 1
ATOM 1053 C CA . PRO A 1 139 ? -17.891 -8.602 2.273 1 64.81 139 PRO A CA 1
ATOM 1054 C C . PRO A 1 139 ? -16.766 -9.586 2.572 1 64.81 139 PRO A C 1
ATOM 1056 O O . PRO A 1 139 ? -16.984 -10.805 2.564 1 64.81 139 PRO A O 1
ATOM 1059 N N . LEU A 1 140 ? -15.742 -9.039 2.92 1 63.94 140 LEU A N 1
ATOM 1060 C CA . LEU A 1 140 ? -14.586 -9.883 3.207 1 63.94 140 LEU A CA 1
ATOM 1061 C C . LEU A 1 140 ? -14.711 -10.531 4.582 1 63.94 140 LEU A C 1
ATOM 1063 O O . LEU A 1 140 ? -14.203 -11.633 4.805 1 63.94 140 LEU A O 1
ATOM 1067 N N . SER A 1 141 ? -15.242 -9.766 5.461 1 60.97 141 SER A N 1
ATOM 1068 C CA . SER A 1 141 ? -15.383 -10.258 6.828 1 60.97 141 SER A CA 1
ATOM 1069 C C . SER A 1 141 ? -16.188 -11.555 6.867 1 60.97 141 SER A C 1
ATOM 1071 O O . SER A 1 141 ? -15.992 -12.383 7.762 1 60.97 141 SER A O 1
ATOM 1073 N N . THR A 1 142 ? -17.031 -11.656 6.012 1 55.78 142 THR A N 1
ATOM 1074 C CA . THR A 1 142 ? -17.891 -12.836 6.004 1 55.78 142 THR A CA 1
ATOM 1075 C C . THR A 1 142 ? -17.109 -14.062 5.539 1 55.78 142 THR A C 1
ATOM 1077 O O . THR A 1 142 ? -17.375 -15.18 5.992 1 55.78 142 THR A O 1
ATOM 1080 N N . LEU A 1 143 ? -16.266 -13.75 4.703 1 54.5 143 LEU A N 1
ATOM 1081 C CA . LEU A 1 143 ? -15.5 -14.859 4.141 1 54.5 143 LEU A CA 1
ATOM 1082 C C . LEU A 1 143 ? -14.477 -15.383 5.141 1 54.5 143 LEU A C 1
ATOM 1084 O O . LEU A 1 143 ? -14.141 -16.562 5.125 1 54.5 143 LEU A O 1
ATOM 1088 N N . LEU A 1 144 ? -14 -14.477 5.938 1 55.62 144 LEU A N 1
ATOM 1089 C CA . LEU A 1 144 ? -12.93 -14.82 6.871 1 55.62 144 LEU A CA 1
ATOM 1090 C C . LEU A 1 144 ? -13.508 -15.336 8.188 1 55.62 144 LEU A C 1
ATOM 1092 O O . LEU A 1 144 ? -12.758 -15.68 9.102 1 55.62 144 LEU A O 1
ATOM 1096 N N . SER A 1 145 ? -14.844 -15.164 8.352 1 48.94 145 SER A N 1
ATOM 1097 C CA . SER A 1 145 ? -15.414 -15.719 9.57 1 48.94 145 SER A CA 1
ATOM 1098 C C . SER A 1 145 ? -15.289 -17.234 9.594 1 48.94 145 SER A C 1
ATOM 1100 O O . SER A 1 145 ? -15.648 -17.906 8.617 1 48.94 145 SER A O 1
ATOM 1102 N N . PRO A 1 146 ? -14.273 -17.656 10.438 1 43.28 146 PRO A N 1
ATOM 1103 C CA . PRO A 1 146 ? -14.297 -19.109 10.586 1 43.28 146 PRO A CA 1
ATOM 1104 C C . PRO A 1 146 ? -15.711 -19.672 10.641 1 43.28 146 PRO A C 1
ATOM 1106 O O . PRO A 1 146 ? -16.609 -19.031 11.195 1 43.28 146 PRO A O 1
ATOM 1109 N N . THR A 1 147 ? -16.047 -20.422 9.688 1 36.34 147 THR A N 1
ATOM 1110 C CA . THR A 1 147 ? -17.234 -21.203 9.953 1 36.34 147 THR A CA 1
ATOM 1111 C C . THR A 1 147 ? -17.125 -21.906 11.297 1 36.34 147 THR A C 1
ATOM 1113 O O . THR A 1 147 ? -16.078 -22.438 11.641 1 36.34 147 THR A O 1
ATOM 1116 N N . MET B 1 1 ? 23.797 -11.648 -2.121 1 89.31 1 MET B N 1
ATOM 1117 C CA . MET B 1 1 ? 22.969 -11.305 -3.268 1 89.31 1 MET B CA 1
ATOM 1118 C C . MET B 1 1 ? 22.906 -9.789 -3.453 1 89.31 1 MET B C 1
ATOM 1120 O O . MET B 1 1 ? 22.797 -9.047 -2.479 1 89.31 1 MET B O 1
ATOM 1124 N N . SER B 1 2 ? 23.016 -9.383 -4.648 1 93.56 2 SER B N 1
ATOM 1125 C CA . SER B 1 2 ? 22.984 -7.953 -4.949 1 93.56 2 SER B CA 1
ATOM 1126 C C . SER B 1 2 ? 21.562 -7.402 -4.84 1 93.56 2 SER B C 1
ATOM 1128 O O . SER B 1 2 ? 20.594 -8.164 -4.77 1 93.56 2 SER B O 1
ATOM 1130 N N . ALA B 1 3 ? 21.484 -6.109 -4.801 1 93.62 3 ALA B N 1
ATOM 1131 C CA . ALA B 1 3 ? 20.188 -5.461 -4.816 1 93.62 3 ALA B CA 1
ATOM 1132 C C . ALA B 1 3 ? 19.391 -5.867 -6.051 1 93.62 3 ALA B C 1
ATOM 1134 O O . ALA B 1 3 ? 18.188 -6.152 -5.957 1 93.62 3 ALA B O 1
ATOM 1135 N N . ASP B 1 4 ? 20.047 -5.891 -7.176 1 95.62 4 ASP B N 1
ATOM 1136 C CA . ASP B 1 4 ? 19.391 -6.285 -8.422 1 95.62 4 ASP B CA 1
ATOM 1137 C C . ASP B 1 4 ? 18.938 -7.742 -8.359 1 95.62 4 ASP B C 1
ATOM 1139 O O . ASP B 1 4 ? 17.891 -8.094 -8.898 1 95.62 4 ASP B O 1
ATOM 1143 N N . GLY B 1 5 ? 19.766 -8.562 -7.836 1 96.81 5 GLY B N 1
ATOM 1144 C CA . GLY B 1 5 ? 19.391 -9.961 -7.664 1 96.81 5 GLY B CA 1
ATOM 1145 C C . GLY B 1 5 ? 18.156 -10.141 -6.816 1 96.81 5 GLY B C 1
ATOM 1146 O O . GLY B 1 5 ? 17.281 -10.953 -7.141 1 96.81 5 GLY B O 1
ATOM 1147 N N . ARG B 1 6 ? 18.125 -9.391 -5.66 1 97.38 6 ARG B N 1
ATOM 1148 C CA . ARG B 1 6 ? 16.969 -9.461 -4.781 1 97.38 6 ARG B CA 1
ATOM 1149 C C . ARG B 1 6 ? 15.703 -8.992 -5.504 1 97.38 6 ARG B C 1
ATOM 1151 O O . ARG B 1 6 ? 14.641 -9.602 -5.367 1 97.38 6 ARG B O 1
ATOM 1158 N N . LYS B 1 7 ? 15.812 -7.93 -6.242 1 97.94 7 LYS B N 1
ATOM 1159 C CA . LYS B 1 7 ? 14.688 -7.426 -7.02 1 97.94 7 LYS B CA 1
ATOM 1160 C C . LYS B 1 7 ? 14.211 -8.461 -8.039 1 97.94 7 LYS B C 1
ATOM 1162 O O . LYS B 1 7 ? 13.008 -8.688 -8.188 1 97.94 7 LYS B O 1
ATOM 1167 N N . LYS B 1 8 ? 15.125 -9.039 -8.742 1 97.94 8 LYS B N 1
ATOM 1168 C CA . LYS B 1 8 ? 14.781 -10.055 -9.734 1 97.94 8 LYS B CA 1
ATOM 1169 C C . LYS B 1 8 ? 14.07 -11.242 -9.086 1 97.94 8 LYS B C 1
ATOM 1171 O O . LYS B 1 8 ? 13.125 -11.789 -9.648 1 97.94 8 LYS B O 1
ATOM 1176 N N . ARG B 1 9 ? 14.547 -11.602 -7.941 1 98.25 9 ARG B N 1
ATOM 1177 C CA . ARG B 1 9 ? 13.945 -12.727 -7.234 1 98.25 9 ARG B CA 1
ATOM 1178 C C . ARG B 1 9 ? 12.492 -12.422 -6.863 1 98.25 9 ARG B C 1
ATOM 1180 O O . ARG B 1 9 ? 11.609 -13.258 -7.066 1 98.25 9 ARG B O 1
ATOM 1187 N N . VAL B 1 10 ? 12.234 -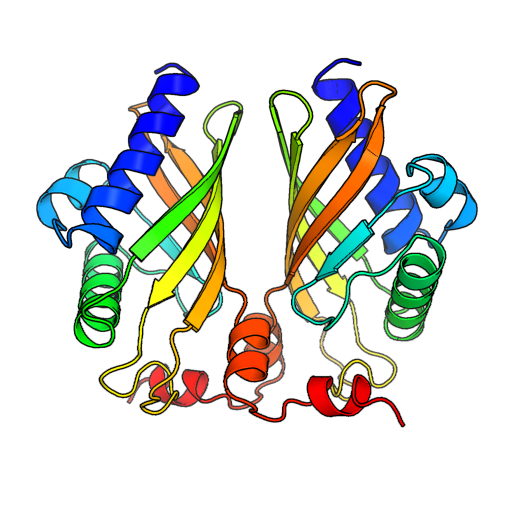11.266 -6.336 1 98.69 10 VAL B N 1
ATOM 1188 C CA . VAL B 1 10 ? 10.891 -10.859 -5.938 1 98.69 10 VAL B CA 1
ATOM 1189 C C . VAL B 1 10 ? 9.984 -10.789 -7.168 1 98.69 10 VAL B C 1
ATOM 1191 O O . VAL B 1 10 ? 8.875 -11.32 -7.16 1 98.69 10 VAL B O 1
ATOM 1194 N N . CYS B 1 11 ? 10.477 -10.188 -8.234 1 98.69 11 CYS B N 1
ATOM 1195 C CA . CYS B 1 11 ? 9.695 -10.094 -9.461 1 98.69 11 CYS B CA 1
ATOM 1196 C C . CYS B 1 11 ? 9.406 -11.477 -10.031 1 98.69 11 CYS B C 1
ATOM 1198 O O . CYS B 1 11 ? 8.312 -11.727 -10.531 1 98.69 11 CYS B O 1
ATOM 1200 N N . ASN B 1 12 ? 10.398 -12.312 -9.945 1 98.69 12 ASN B N 1
ATOM 1201 C CA . ASN B 1 12 ? 10.195 -13.688 -10.391 1 98.69 12 ASN B CA 1
ATOM 1202 C C . ASN B 1 12 ? 9.141 -14.406 -9.555 1 98.69 12 ASN B C 1
ATOM 1204 O O . ASN B 1 12 ? 8.32 -15.148 -10.086 1 98.69 12 ASN B O 1
ATOM 1208 N N . HIS B 1 13 ? 9.227 -14.18 -8.242 1 98.88 13 HIS B N 1
ATOM 1209 C CA . HIS B 1 13 ? 8.219 -14.781 -7.367 1 98.88 13 HIS B CA 1
ATOM 1210 C C . HIS B 1 13 ? 6.816 -14.32 -7.75 1 98.88 13 HIS B C 1
ATOM 1212 O O . HIS B 1 13 ? 5.887 -15.133 -7.797 1 98.88 13 HIS B O 1
ATOM 1218 N N . ILE B 1 14 ? 6.617 -13.07 -8.008 1 98.81 14 ILE B N 1
ATOM 1219 C CA . ILE B 1 14 ? 5.328 -12.523 -8.414 1 98.81 14 ILE B CA 1
ATOM 1220 C C . ILE B 1 14 ? 4.891 -13.164 -9.734 1 98.81 14 ILE B C 1
ATOM 1222 O O . ILE B 1 14 ? 3.742 -13.594 -9.867 1 98.81 14 ILE B O 1
ATOM 1226 N N . ASP B 1 15 ? 5.809 -13.219 -10.695 1 98.81 15 ASP B N 1
ATOM 1227 C CA . ASP B 1 15 ? 5.488 -13.797 -12 1 98.81 15 ASP B CA 1
ATOM 1228 C C . ASP B 1 15 ? 5.07 -15.258 -11.867 1 98.81 15 ASP B C 1
ATOM 1230 O O . ASP B 1 15 ? 4.035 -15.664 -12.398 1 98.81 15 ASP B O 1
ATOM 1234 N N . LEU B 1 16 ? 5.812 -16.031 -11.164 1 98.75 16 LEU B N 1
ATOM 1235 C CA . LEU B 1 16 ? 5.555 -17.469 -11 1 98.75 16 LEU B CA 1
ATOM 1236 C C . LEU B 1 16 ? 4.246 -17.703 -10.25 1 98.75 16 LEU B C 1
ATOM 1238 O O . LEU B 1 16 ? 3.451 -18.562 -10.641 1 98.75 16 LEU B O 1
ATOM 1242 N N . SER B 1 17 ? 4.004 -16.922 -9.203 1 98.69 17 SER B N 1
ATOM 1243 C CA . SER B 1 17 ? 2.803 -17.141 -8.406 1 98.69 17 SER B CA 1
ATOM 1244 C C . SER B 1 17 ? 1.577 -16.516 -9.062 1 98.69 17 SER B C 1
ATOM 1246 O O . SER B 1 17 ? 0.724 -17.234 -9.594 1 98.69 17 SER B O 1
ATOM 1248 N N . TRP B 1 18 ? 1.541 -15.273 -9.203 1 98.56 18 TRP B N 1
ATOM 1249 C CA . TRP B 1 18 ? 0.325 -14.555 -9.562 1 98.56 18 TRP B CA 1
ATOM 1250 C C . TRP B 1 18 ? 0.075 -14.633 -11.062 1 98.56 18 TRP B C 1
ATOM 1252 O O . TRP B 1 18 ? -1.052 -14.875 -11.5 1 98.56 18 TRP B O 1
ATOM 1262 N N . ASN B 1 19 ? 1.125 -14.492 -11.836 1 98.75 19 ASN B N 1
ATOM 1263 C CA . ASN B 1 19 ? 0.914 -14.461 -13.273 1 98.75 19 ASN B CA 1
ATOM 1264 C C . ASN B 1 19 ? 0.792 -15.867 -13.852 1 98.75 19 ASN B C 1
ATOM 1266 O O . ASN B 1 19 ? -0.063 -16.125 -14.703 1 98.75 19 ASN B O 1
ATOM 1270 N N . LYS B 1 20 ? 1.574 -16.828 -13.383 1 98.38 20 LYS B N 1
ATOM 1271 C CA . LYS B 1 20 ? 1.677 -18.125 -14.062 1 98.38 20 LYS B CA 1
ATOM 1272 C C . LYS B 1 20 ? 1.057 -19.234 -13.227 1 98.38 20 LYS B C 1
ATOM 1274 O O . LYS B 1 20 ? 0.78 -20.328 -13.734 1 98.38 20 LYS B O 1
ATOM 1279 N N . GLY B 1 21 ? 0.886 -19.031 -11.977 1 98.25 21 GLY B N 1
ATOM 1280 C CA . GLY B 1 21 ? 0.326 -20.062 -11.109 1 98.25 21 GLY B CA 1
ATOM 1281 C C . GLY B 1 21 ? 1.262 -21.234 -10.883 1 98.25 21 GLY B C 1
ATOM 1282 O O . GLY B 1 21 ? 0.814 -22.344 -10.609 1 98.25 21 GLY B O 1
ATOM 1283 N N . ARG B 1 22 ? 2.535 -21 -11.109 1 98.31 22 ARG B N 1
ATOM 1284 C CA . ARG B 1 22 ? 3.533 -22.031 -10.852 1 98.31 22 ARG B CA 1
ATOM 1285 C C . ARG B 1 22 ? 3.971 -22.016 -9.391 1 98.31 22 ARG B C 1
ATOM 1287 O O . ARG B 1 22 ? 5.113 -21.672 -9.086 1 98.31 22 ARG B O 1
ATOM 1294 N N . LEU B 1 23 ? 3.172 -22.531 -8.516 1 98.38 23 LEU B N 1
ATOM 1295 C CA . LEU B 1 23 ? 3.258 -22.312 -7.074 1 98.38 23 LEU B CA 1
ATOM 1296 C C . LEU B 1 23 ? 4.402 -23.109 -6.469 1 98.38 23 LEU B C 1
ATOM 1298 O O . LEU B 1 23 ? 5.051 -22.672 -5.52 1 98.38 23 LEU B O 1
ATOM 1302 N N . ALA B 1 24 ? 4.645 -24.266 -6.961 1 97.94 24 ALA B N 1
ATOM 1303 C CA . ALA B 1 24 ? 5.77 -25.062 -6.457 1 97.94 24 ALA B CA 1
ATOM 1304 C C . ALA B 1 24 ? 7.09 -24.328 -6.676 1 97.94 24 ALA B C 1
ATOM 1306 O O . ALA B 1 24 ? 7.953 -24.312 -5.793 1 97.94 24 ALA B O 1
ATOM 1307 N N . LEU B 1 25 ? 7.227 -23.75 -7.828 1 98.25 25 LEU B N 1
ATOM 1308 C CA . LEU B 1 25 ? 8.445 -23.016 -8.148 1 98.25 25 LEU B CA 1
ATOM 1309 C C . LEU B 1 25 ? 8.555 -21.75 -7.297 1 98.25 25 LEU B C 1
ATOM 1311 O O . LEU B 1 25 ? 9.641 -21.406 -6.828 1 98.25 25 LEU B O 1
ATOM 1315 N N . SER B 1 26 ? 7.426 -21.016 -7.117 1 98.25 26 SER B N 1
ATOM 1316 C CA . SER B 1 26 ? 7.465 -19.812 -6.277 1 98.25 26 SER B CA 1
ATOM 1317 C C . SER B 1 26 ? 7.809 -20.172 -4.832 1 98.25 26 SER B C 1
ATOM 1319 O O . SER B 1 26 ? 8.5 -19.422 -4.152 1 98.25 26 SER B O 1
ATOM 1321 N N . GLU B 1 27 ? 7.301 -21.297 -4.359 1 98.19 27 GLU B N 1
ATOM 1322 C CA . GLU B 1 27 ? 7.547 -21.734 -2.988 1 98.19 27 GLU B CA 1
ATOM 1323 C C . GLU B 1 27 ? 9.031 -21.984 -2.746 1 98.19 27 GLU B C 1
ATOM 1325 O O . GLU B 1 27 ? 9.531 -21.75 -1.644 1 98.19 27 GLU B O 1
ATOM 1330 N N . GLN B 1 28 ? 9.727 -22.406 -3.75 1 97.94 28 GLN B N 1
ATOM 1331 C CA . GLN B 1 28 ? 11.156 -22.656 -3.627 1 97.94 28 GLN B CA 1
ATOM 1332 C C . GLN B 1 28 ? 11.922 -21.375 -3.303 1 97.94 28 GLN B C 1
ATOM 1334 O O . GLN B 1 28 ? 13.062 -21.438 -2.838 1 97.94 28 GLN B O 1
ATOM 1339 N N . MET B 1 29 ? 11.352 -20.266 -3.545 1 98.31 29 MET B N 1
ATOM 1340 C CA . MET B 1 29 ? 12 -18.984 -3.303 1 98.31 29 MET B CA 1
ATOM 1341 C C . MET B 1 29 ? 11.688 -18.469 -1.903 1 98.31 29 MET B C 1
ATOM 1343 O O . MET B 1 29 ? 12.203 -17.422 -1.491 1 98.31 29 MET B O 1
ATOM 1347 N N . GLN B 1 30 ? 10.875 -19.156 -1.19 1 98.69 30 GLN B N 1
ATOM 1348 C CA . GLN B 1 30 ? 10.422 -18.75 0.136 1 98.69 30 GLN B CA 1
ATOM 1349 C C . GLN B 1 30 ? 11.227 -19.453 1.229 1 98.69 30 GLN B C 1
ATOM 1351 O O . GLN B 1 30 ? 11.68 -20.578 1.048 1 98.69 30 GLN B O 1
ATOM 1356 N N . SER B 1 31 ? 11.391 -18.75 2.303 1 98.06 31 SER B N 1
ATOM 1357 C CA . SER B 1 31 ? 11.969 -19.375 3.49 1 98.06 31 SER B CA 1
ATOM 1358 C C . SER B 1 31 ? 10.992 -20.359 4.129 1 98.06 31 SER B C 1
ATOM 1360 O O . SER B 1 31 ? 9.789 -20.297 3.873 1 98.06 31 SER B O 1
ATOM 1362 N N . LYS B 1 32 ? 11.469 -21.219 4.977 1 96.31 32 LYS B N 1
ATOM 1363 C CA . LYS B 1 32 ? 10.625 -22.156 5.715 1 96.31 32 LYS B CA 1
ATOM 1364 C C . LYS B 1 32 ? 9.711 -21.422 6.691 1 96.31 32 LYS B C 1
ATOM 1366 O O . LYS B 1 32 ? 8.703 -21.969 7.145 1 96.31 32 LYS B O 1
ATOM 1371 N N . TYR B 1 33 ? 10.008 -20.172 6.988 1 96.19 33 TYR B N 1
ATOM 1372 C CA . TYR B 1 33 ? 9.234 -19.375 7.922 1 96.19 33 TYR B CA 1
ATOM 1373 C C . TYR B 1 33 ? 8.43 -18.312 7.191 1 96.19 33 TYR B C 1
ATOM 1375 O O . TYR B 1 33 ? 8.047 -17.297 7.781 1 96.19 33 TYR B O 1
ATOM 1383 N N . PHE B 1 34 ? 8.289 -18.547 5.965 1 98.31 34 PHE B N 1
ATOM 1384 C CA . PHE B 1 34 ? 7.574 -17.594 5.125 1 98.31 34 PHE B CA 1
ATOM 1385 C C . PHE B 1 34 ? 6.258 -17.172 5.77 1 98.31 34 PHE B C 1
ATOM 1387 O O . PHE B 1 34 ? 5.496 -18.031 6.242 1 98.31 34 PHE B O 1
ATOM 1394 N N . ALA B 1 35 ? 6 -15.859 5.73 1 97.88 35 ALA B N 1
ATOM 1395 C CA . ALA B 1 35 ? 4.754 -15.289 6.227 1 97.88 35 ALA B CA 1
ATOM 1396 C C . ALA B 1 35 ? 4.223 -14.227 5.27 1 97.88 35 ALA B C 1
ATOM 1398 O O . ALA B 1 35 ? 4.961 -13.32 4.863 1 97.88 35 ALA B O 1
ATOM 1399 N N . TYR B 1 36 ? 2.943 -14.367 4.906 1 97.31 36 TYR B N 1
ATOM 1400 C CA . TYR B 1 36 ? 2.26 -13.391 4.062 1 97.31 36 TYR B CA 1
ATOM 1401 C C . TYR B 1 36 ? 1.169 -12.664 4.84 1 97.31 36 TYR B C 1
ATOM 1403 O O . TYR B 1 36 ? 0.276 -13.297 5.406 1 97.31 36 TYR B O 1
ATOM 1411 N N . LYS B 1 37 ? 1.273 -11.367 4.828 1 93.62 37 LYS B N 1
ATOM 1412 C CA . LYS B 1 37 ? 0.262 -10.492 5.414 1 93.62 37 LYS B CA 1
ATOM 1413 C C . LYS B 1 37 ? -0.367 -9.594 4.352 1 93.62 37 LYS B C 1
ATOM 1415 O O . LYS B 1 37 ? 0.339 -8.992 3.539 1 93.62 37 LYS B O 1
ATOM 1420 N N . GLY B 1 38 ? -1.719 -9.594 4.379 1 89 38 GLY B N 1
ATOM 1421 C CA . GLY B 1 38 ? -2.447 -8.75 3.441 1 89 38 GLY B CA 1
ATOM 1422 C C . GLY B 1 38 ? -3.605 -8.008 4.082 1 89 38 GLY B C 1
ATOM 1423 O O . GLY B 1 38 ? -4.133 -8.438 5.109 1 89 38 GLY B O 1
ATOM 1424 N N . SER B 1 39 ? -4 -6.902 3.455 1 79.38 39 SER B N 1
ATOM 1425 C CA . SER B 1 39 ? -5.09 -6.066 3.947 1 79.38 39 SER B CA 1
ATOM 1426 C C . SER B 1 39 ? -6.402 -6.84 3.988 1 79.38 39 SER B C 1
ATOM 1428 O O . SER B 1 39 ? -7.297 -6.516 4.777 1 79.38 39 SER B O 1
ATOM 1430 N N . PHE B 1 40 ? -6.457 -7.887 3.27 1 75.81 40 PHE B N 1
ATOM 1431 C CA . PHE B 1 40 ? -7.742 -8.562 3.119 1 75.81 40 PHE B CA 1
ATOM 1432 C C . PHE B 1 40 ? -7.75 -9.883 3.883 1 75.81 40 PHE B C 1
ATOM 1434 O O . PHE B 1 40 ? -8.711 -10.648 3.791 1 75.81 40 PHE B O 1
ATOM 1441 N N . ILE B 1 41 ? -6.645 -10.094 4.539 1 77.19 41 ILE B N 1
ATOM 1442 C CA . ILE B 1 41 ? -6.598 -11.328 5.312 1 77.19 41 ILE B CA 1
ATOM 1443 C C . ILE B 1 41 ? -6.453 -11 6.797 1 77.19 41 ILE B C 1
ATOM 1445 O O . ILE B 1 41 ? -5.77 -10.039 7.164 1 77.19 41 ILE B O 1
ATOM 1449 N N . SER B 1 42 ? -7.008 -11.742 7.641 1 74.94 42 SER B N 1
ATOM 1450 C CA . SER B 1 42 ? -7.047 -11.469 9.07 1 74.94 42 SER B CA 1
ATOM 1451 C C . SER B 1 42 ? -5.801 -12 9.773 1 74.94 42 SER B C 1
ATOM 1453 O O . SER B 1 42 ? -5.355 -11.438 10.773 1 74.94 42 SER B O 1
ATOM 1455 N N . GLN B 1 43 ? -5.301 -13.094 9.273 1 83.5 43 GLN B N 1
ATOM 1456 C CA . GLN B 1 43 ? -4.117 -13.711 9.867 1 83.5 43 GLN B CA 1
ATOM 1457 C C . GLN B 1 43 ? -3.051 -13.977 8.805 1 83.5 43 GLN B C 1
ATOM 1459 O O . GLN B 1 43 ? -3.373 -14.273 7.652 1 83.5 43 GLN B O 1
ATOM 1464 N N . PRO B 1 44 ? -1.843 -13.922 9.312 1 91.25 44 PRO B N 1
ATOM 1465 C CA . PRO B 1 44 ? -0.778 -14.234 8.359 1 91.25 44 PRO B CA 1
ATOM 1466 C C . PRO B 1 44 ? -0.886 -15.648 7.793 1 91.25 44 PRO B C 1
ATOM 1468 O O . PRO B 1 44 ? -1.259 -16.578 8.516 1 91.25 44 PRO B O 1
ATOM 1471 N N . LEU B 1 45 ? -0.536 -15.75 6.555 1 95.25 45 LEU B N 1
ATOM 1472 C CA . LEU B 1 45 ? -0.533 -17.047 5.887 1 95.25 45 LEU B CA 1
ATOM 1473 C C . LEU B 1 45 ? 0.883 -17.609 5.789 1 95.25 45 LEU B C 1
ATOM 1475 O O . LEU B 1 45 ? 1.833 -16.859 5.539 1 95.25 45 LEU B O 1
ATOM 1479 N N . ASN B 1 46 ? 0.981 -18.891 5.926 1 96.81 46 ASN B N 1
ATOM 1480 C CA . ASN B 1 46 ? 2.219 -19.562 5.551 1 96.81 46 ASN B CA 1
ATOM 1481 C C . ASN B 1 46 ? 2.26 -19.875 4.055 1 96.81 46 ASN B C 1
ATOM 1483 O O . ASN B 1 46 ? 1.397 -19.406 3.301 1 96.81 46 ASN B O 1
ATOM 1487 N N . SER B 1 47 ? 3.285 -20.641 3.666 1 97.88 47 SER B N 1
ATOM 1488 C CA . SER B 1 47 ? 3.465 -20.922 2.248 1 97.88 47 SER B CA 1
ATOM 1489 C C . SER B 1 47 ? 2.24 -21.625 1.667 1 97.88 47 SER B C 1
ATOM 1491 O O . SER B 1 47 ? 1.775 -21.266 0.581 1 97.88 47 SER B O 1
ATOM 1493 N N . ALA B 1 48 ? 1.72 -22.562 2.361 1 96.88 48 ALA B N 1
ATOM 1494 C CA . ALA B 1 48 ? 0.552 -23.312 1.895 1 96.88 48 ALA B CA 1
ATOM 1495 C C . ALA B 1 48 ? -0.666 -22.391 1.776 1 96.88 48 ALA B C 1
ATOM 1497 O O . ALA B 1 48 ? -1.411 -22.469 0.796 1 96.88 48 ALA B O 1
ATOM 1498 N N . GLY B 1 49 ? -0.889 -21.594 2.791 1 95.56 49 GLY B N 1
ATOM 1499 C CA . GLY B 1 49 ? -1.984 -20.641 2.756 1 95.56 49 GLY B CA 1
ATOM 1500 C C . GLY B 1 49 ? -1.865 -19.641 1.624 1 95.56 49 GLY B C 1
ATOM 1501 O O . GLY B 1 49 ? -2.861 -19.297 0.984 1 95.56 49 GLY B O 1
ATOM 1502 N N . PHE B 1 50 ? -0.682 -19.156 1.431 1 97.25 50 PHE B N 1
ATOM 1503 C CA . PHE B 1 50 ? -0.44 -18.234 0.323 1 97.25 50 PHE B CA 1
ATOM 1504 C C . PHE B 1 50 ? -0.757 -18.906 -1.011 1 97.25 50 PHE B C 1
ATOM 1506 O O . PHE B 1 50 ? -1.388 -18.297 -1.879 1 97.25 50 PHE B O 1
ATOM 1513 N N . ALA B 1 51 ? -0.3 -20.125 -1.142 1 97.56 51 ALA B N 1
ATOM 1514 C CA . ALA B 1 51 ? -0.57 -20.859 -2.371 1 97.56 51 ALA B CA 1
ATOM 1515 C C . ALA B 1 51 ? -2.07 -20.984 -2.615 1 97.56 51 ALA B C 1
ATOM 1517 O O . ALA B 1 51 ? -2.541 -20.812 -3.742 1 97.56 51 ALA B O 1
ATOM 1518 N N . GLU B 1 52 ? -2.803 -21.281 -1.644 1 95.5 52 GLU B N 1
ATOM 1519 C CA . GLU B 1 52 ? -4.254 -21.406 -1.765 1 95.5 52 GLU B CA 1
ATOM 1520 C C . GLU B 1 52 ? -4.895 -20.078 -2.135 1 95.5 52 GLU B C 1
ATOM 1522 O O . GLU B 1 52 ? -5.852 -20.031 -2.91 1 95.5 52 GLU B O 1
ATOM 1527 N N . LEU B 1 53 ? -4.418 -19.031 -1.533 1 94.31 53 LEU B N 1
ATOM 1528 C CA . LEU B 1 53 ? -4.902 -17.703 -1.876 1 94.31 53 LEU B CA 1
ATOM 1529 C C . LEU B 1 53 ? -4.703 -17.422 -3.359 1 94.31 53 LEU B C 1
ATOM 1531 O O . LEU B 1 53 ? -5.633 -16.984 -4.047 1 94.31 53 LEU B O 1
ATOM 1535 N N . VAL B 1 54 ? -3.496 -17.641 -3.818 1 97.06 54 VAL B N 1
ATOM 1536 C CA . VAL B 1 54 ? -3.178 -17.391 -5.219 1 97.06 54 VAL B CA 1
ATOM 1537 C C . VAL B 1 54 ? -4.074 -18.25 -6.113 1 97.06 54 VAL B C 1
ATOM 1539 O O . VAL B 1 54 ? -4.637 -17.75 -7.094 1 97.06 54 VAL B O 1
ATOM 1542 N N . ARG B 1 55 ? -4.254 -19.516 -5.762 1 97.06 55 ARG B N 1
ATOM 1543 C CA . ARG B 1 55 ? -5.109 -20.406 -6.539 1 97.06 55 ARG B CA 1
ATOM 1544 C C . ARG B 1 55 ? -6.535 -19.859 -6.613 1 97.06 55 ARG B C 1
ATOM 1546 O O . ARG B 1 55 ? -7.141 -19.844 -7.688 1 97.06 55 ARG B O 1
ATOM 1553 N N . SER B 1 56 ? -7.012 -19.469 -5.504 1 94.56 56 SER B N 1
ATOM 1554 C CA . SER B 1 56 ? -8.383 -18.969 -5.43 1 94.56 56 SER B CA 1
ATOM 1555 C C . SER B 1 56 ? -8.562 -17.719 -6.277 1 94.56 56 SER B C 1
ATOM 1557 O O . SER B 1 56 ? -9.547 -17.594 -7.008 1 94.56 56 SER B O 1
ATOM 1559 N N . VAL B 1 57 ? -7.621 -16.844 -6.184 1 95.44 57 VAL B N 1
ATOM 1560 C CA . VAL B 1 57 ? -7.711 -15.594 -6.93 1 95.44 57 VAL B CA 1
ATOM 1561 C C . VAL B 1 57 ? -7.59 -15.875 -8.422 1 95.44 57 VAL B C 1
ATOM 1563 O O . VAL B 1 57 ? -8.375 -15.359 -9.227 1 95.44 57 VAL B O 1
ATOM 1566 N N . ARG B 1 58 ? -6.66 -16.656 -8.805 1 97.56 58 ARG B N 1
ATOM 1567 C CA . ARG B 1 58 ? -6.469 -16.953 -10.227 1 97.56 58 ARG B CA 1
ATOM 1568 C C . ARG B 1 58 ? -7.664 -17.719 -10.789 1 97.56 58 ARG B C 1
ATOM 1570 O O . ARG B 1 58 ? -8 -17.562 -11.969 1 97.56 58 ARG B O 1
ATOM 1577 N N . ALA B 1 59 ? -8.25 -18.594 -10 1 96.94 59 ALA B N 1
ATOM 1578 C CA . ALA B 1 59 ? -9.445 -19.297 -10.438 1 96.94 59 ALA B CA 1
ATOM 1579 C C . ALA B 1 59 ? -10.602 -18.328 -10.68 1 96.94 59 ALA B C 1
ATOM 1581 O O . ALA B 1 59 ? -11.367 -18.5 -11.633 1 96.94 59 ALA B O 1
ATOM 1582 N N . ALA B 1 60 ? -10.688 -17.359 -9.828 1 95.5 60 ALA B N 1
ATOM 1583 C CA . ALA B 1 60 ? -11.773 -16.391 -9.93 1 95.5 60 ALA B CA 1
ATOM 1584 C C . ALA B 1 60 ? -11.508 -15.383 -11.047 1 95.5 60 ALA B C 1
ATOM 1586 O O . ALA B 1 60 ? -12.445 -14.789 -11.594 1 95.5 60 ALA B O 1
ATOM 1587 N N . MET B 1 61 ? -10.211 -15.172 -11.375 1 96.81 61 MET B N 1
ATOM 1588 C CA . MET B 1 61 ? -9.789 -14.25 -12.422 1 96.81 61 MET B CA 1
ATOM 1589 C C . MET B 1 61 ? -8.891 -14.953 -13.438 1 96.81 61 MET B C 1
ATOM 1591 O O . MET B 1 61 ? -7.672 -14.75 -13.438 1 96.81 61 MET B O 1
ATOM 1595 N N . PRO B 1 62 ? -9.438 -15.602 -14.383 1 96.19 62 PRO B N 1
ATOM 1596 C CA . PRO B 1 62 ? -8.641 -16.406 -15.32 1 96.19 62 PRO B CA 1
ATOM 1597 C C . PRO B 1 62 ? -7.723 -15.547 -16.188 1 96.19 62 PRO B C 1
ATOM 1599 O O . PRO B 1 62 ? -6.719 -16.047 -16.703 1 96.19 62 PRO B O 1
ATOM 1602 N N . ASP B 1 63 ? -8.047 -14.281 -16.375 1 97.25 63 ASP B N 1
ATOM 1603 C CA . ASP B 1 63 ? -7.246 -13.383 -17.203 1 97.25 63 ASP B CA 1
ATOM 1604 C C . ASP B 1 63 ? -6.363 -12.484 -16.328 1 97.25 63 ASP B C 1
ATOM 1606 O O . ASP B 1 63 ? -5.902 -11.438 -16.797 1 97.25 63 ASP B O 1
ATOM 1610 N N . LEU B 1 64 ? -6.133 -12.867 -15.117 1 98.06 64 LEU B N 1
ATOM 1611 C CA . LEU B 1 64 ? -5.344 -12.094 -14.164 1 98.06 64 LEU B CA 1
ATOM 1612 C C . LEU B 1 64 ? -3.967 -11.773 -14.734 1 98.06 64 LEU B C 1
ATOM 1614 O O . LEU B 1 64 ? -3.297 -12.656 -15.281 1 98.06 64 LEU B O 1
ATOM 1618 N N . GLU B 1 65 ? -3.609 -10.555 -14.586 1 98.5 65 GLU B N 1
ATOM 1619 C CA . GLU B 1 65 ? -2.266 -10.078 -14.906 1 98.5 65 GLU B CA 1
ATOM 1620 C C . GLU B 1 65 ? -1.754 -9.117 -13.844 1 98.5 65 GLU B C 1
ATOM 1622 O O . GLU B 1 65 ? -2.461 -8.188 -13.445 1 98.5 65 GLU B O 1
ATOM 1627 N N . VAL B 1 66 ? -0.583 -9.375 -13.422 1 98.62 66 VAL B N 1
ATOM 1628 C CA . VAL B 1 66 ? 0.073 -8.477 -12.469 1 98.62 66 VAL B CA 1
ATOM 1629 C C . VAL B 1 66 ? 1.271 -7.805 -13.141 1 98.62 66 VAL B C 1
ATOM 1631 O O . VAL B 1 66 ? 2.172 -8.484 -13.641 1 98.62 66 VAL B O 1
ATOM 1634 N N . VAL B 1 67 ? 1.271 -6.539 -13.164 1 98.38 67 VAL B N 1
ATOM 1635 C CA . VAL B 1 67 ? 2.377 -5.75 -13.695 1 98.38 67 VAL B CA 1
ATOM 1636 C C . VAL B 1 67 ? 3.092 -5.031 -12.547 1 98.38 67 VAL B C 1
ATOM 1638 O O . VAL B 1 67 ? 2.465 -4.293 -11.781 1 98.38 67 VAL B O 1
ATOM 1641 N N . VAL B 1 68 ? 4.395 -5.227 -12.414 1 98.25 68 VAL B N 1
ATOM 1642 C CA . VAL B 1 68 ? 5.191 -4.516 -11.422 1 98.25 68 VAL B CA 1
ATOM 1643 C C . VAL B 1 68 ? 5.613 -3.156 -11.977 1 98.25 68 VAL B C 1
ATOM 1645 O O . VAL B 1 68 ? 6.434 -3.078 -12.891 1 98.25 68 VAL B O 1
ATOM 1648 N N . ASP B 1 69 ? 5.113 -2.141 -11.391 1 95.69 69 ASP B N 1
ATOM 1649 C CA . ASP B 1 69 ? 5.352 -0.776 -11.844 1 95.69 69 ASP B CA 1
ATOM 1650 C C . ASP B 1 69 ? 6.656 -0.228 -11.273 1 95.69 69 ASP B C 1
ATOM 1652 O O . ASP B 1 69 ? 7.363 0.531 -11.938 1 95.69 69 ASP B O 1
ATOM 1656 N N . GLU B 1 70 ? 6.871 -0.519 -10.016 1 94.69 70 GLU B N 1
ATOM 1657 C CA . GLU B 1 70 ? 8.07 -0.11 -9.289 1 94.69 70 GLU B CA 1
ATOM 1658 C C . GLU B 1 70 ? 8.633 -1.262 -8.461 1 94.69 70 GLU B C 1
ATOM 1660 O O . GLU B 1 70 ? 7.875 -2.045 -7.883 1 94.69 70 GLU B O 1
ATOM 1665 N N . CYS B 1 71 ? 9.922 -1.342 -8.438 1 97.19 71 CYS B N 1
ATOM 1666 C CA . CYS B 1 71 ? 10.648 -2.309 -7.621 1 97.19 71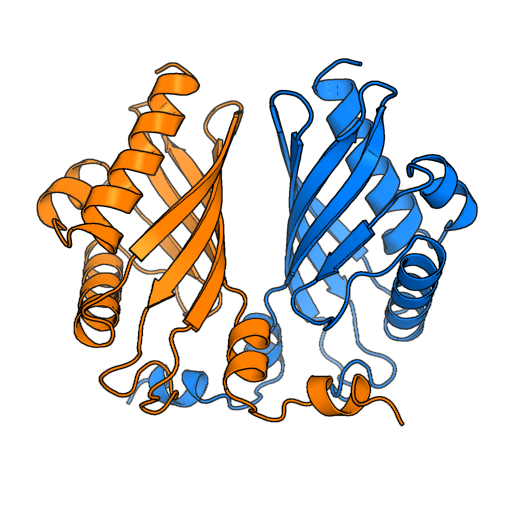 CYS B CA 1
ATOM 1667 C C . CYS B 1 71 ? 11.953 -1.716 -7.105 1 97.19 71 CYS B C 1
ATOM 1669 O O . CYS B 1 71 ? 12.883 -1.478 -7.883 1 97.19 71 CYS B O 1
ATOM 1671 N N . ILE B 1 72 ? 11.961 -1.513 -5.848 1 96.88 72 ILE B N 1
ATOM 1672 C CA . ILE B 1 72 ? 13.117 -0.872 -5.242 1 96.88 72 ILE B CA 1
ATOM 1673 C C . ILE B 1 72 ? 13.664 -1.749 -4.121 1 96.88 72 ILE B C 1
ATOM 1675 O O . ILE B 1 72 ? 12.906 -2.469 -3.461 1 96.88 72 ILE B O 1
ATOM 1679 N N . CYS B 1 73 ? 15.008 -1.638 -3.934 1 96.75 73 CYS B N 1
ATOM 1680 C CA . CYS B 1 73 ? 15.656 -2.51 -2.963 1 96.75 73 CYS B CA 1
ATOM 1681 C C . CYS B 1 73 ? 16.672 -1.739 -2.133 1 96.75 73 CYS B C 1
ATOM 1683 O O . CYS B 1 73 ? 17.438 -0.941 -2.672 1 96.75 73 CYS B O 1
ATOM 1685 N N . GLU B 1 74 ? 16.641 -1.9 -0.866 1 95.5 74 GLU B N 1
ATOM 1686 C CA . GLU B 1 74 ? 17.672 -1.441 0.068 1 95.5 74 GLU B CA 1
ATOM 1687 C C . GLU B 1 74 ? 17.906 -2.463 1.179 1 95.5 74 GLU B C 1
ATOM 1689 O O . GLU B 1 74 ? 16.969 -2.809 1.912 1 95.5 74 GLU B O 1
ATOM 1694 N N . GLY B 1 75 ? 19.188 -2.945 1.31 1 93.94 75 GLY B N 1
ATOM 1695 C CA . GLY B 1 75 ? 19.453 -4.004 2.266 1 93.94 75 GLY B CA 1
ATOM 1696 C C . GLY B 1 75 ? 18.734 -5.297 1.954 1 93.94 75 GLY B C 1
ATOM 1697 O O . GLY B 1 75 ? 18.859 -5.836 0.852 1 93.94 75 GLY B O 1
ATOM 1698 N N . HIS B 1 76 ? 17.922 -5.738 2.916 1 96 76 HIS B N 1
ATOM 1699 C CA . HIS B 1 76 ? 17.219 -7.008 2.754 1 96 76 HIS B CA 1
ATOM 1700 C C . HIS B 1 76 ? 15.742 -6.781 2.461 1 96 76 HIS B C 1
ATOM 1702 O O . HIS B 1 76 ? 14.93 -7.703 2.59 1 96 76 HIS B O 1
ATOM 1708 N N . LYS B 1 77 ? 15.414 -5.57 2.141 1 96.88 77 LYS B N 1
ATOM 1709 C CA . LYS B 1 77 ? 14.023 -5.219 1.88 1 96.88 77 LYS B CA 1
ATOM 1710 C C . LYS B 1 77 ? 13.82 -4.824 0.42 1 96.88 77 LYS B C 1
ATOM 1712 O O . LYS B 1 77 ? 14.641 -4.109 -0.157 1 96.88 77 LYS B O 1
ATOM 1717 N N . VAL B 1 78 ? 12.844 -5.324 -0.171 1 98 78 VAL B N 1
ATOM 1718 C CA . VAL B 1 78 ? 12.367 -4.934 -1.495 1 98 78 VAL B CA 1
ATOM 1719 C C . VAL B 1 78 ? 10.93 -4.426 -1.404 1 98 78 VAL B C 1
ATOM 1721 O O . VAL B 1 78 ? 10.117 -4.973 -0.655 1 98 78 VAL B O 1
ATOM 1724 N N . VAL B 1 79 ? 10.633 -3.402 -2.08 1 97.75 79 VAL B N 1
ATOM 1725 C CA . VAL B 1 79 ? 9.266 -2.9 -2.166 1 97.75 79 VAL B CA 1
ATOM 1726 C C . VAL B 1 79 ? 8.812 -2.883 -3.623 1 97.75 79 VAL B C 1
ATOM 1728 O O . VAL B 1 79 ? 9.57 -2.475 -4.512 1 97.75 79 VAL B O 1
ATOM 1731 N N . THR B 1 80 ? 7.617 -3.338 -3.803 1 97.94 80 THR B N 1
ATOM 1732 C CA . THR B 1 80 ? 7.035 -3.316 -5.141 1 97.94 80 THR B CA 1
ATOM 1733 C C . THR B 1 80 ? 5.723 -2.539 -5.148 1 97.94 80 THR B C 1
ATOM 1735 O O . THR B 1 80 ? 4.965 -2.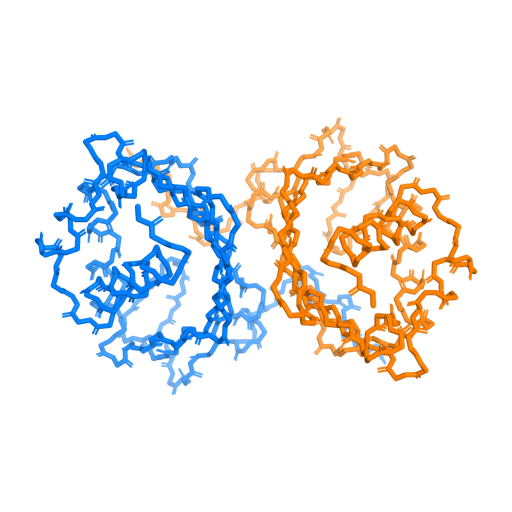584 -4.18 1 97.94 80 THR B O 1
ATOM 1738 N N . SER B 1 81 ? 5.496 -1.8 -6.137 1 96.88 81 SER B N 1
ATOM 1739 C CA . SER B 1 81 ? 4.184 -1.329 -6.566 1 96.88 81 SER B CA 1
ATOM 1740 C C . SER B 1 81 ? 3.729 -2.043 -7.836 1 96.88 81 SER B C 1
ATOM 1742 O O . SER B 1 81 ? 4.504 -2.193 -8.781 1 96.88 81 SER B O 1
ATOM 1744 N N . SER B 1 82 ? 2.516 -2.518 -7.773 1 98 82 SER B N 1
ATOM 1745 C CA . SER B 1 82 ? 2.014 -3.293 -8.906 1 98 82 SER B CA 1
ATOM 1746 C C . SER B 1 82 ? 0.575 -2.912 -9.242 1 98 82 SER B C 1
ATOM 1748 O O . SER B 1 82 ? -0.116 -2.295 -8.43 1 98 82 SER B O 1
ATOM 1750 N N . THR B 1 83 ? 0.194 -3.217 -10.406 1 97.5 83 THR B N 1
ATOM 1751 C CA . THR B 1 83 ? -1.192 -3.168 -10.859 1 97.5 83 THR B CA 1
ATOM 1752 C C . THR B 1 83 ? -1.702 -4.566 -11.188 1 97.5 83 THR B C 1
ATOM 1754 O O . THR B 1 83 ? -1.108 -5.273 -12.008 1 97.5 83 THR B O 1
ATOM 1757 N N . VAL B 1 84 ? -2.676 -4.977 -10.5 1 97.31 84 VAL B N 1
ATOM 1758 C CA . VAL B 1 84 ? -3.359 -6.238 -10.758 1 97.31 84 VAL B CA 1
ATOM 1759 C C . VAL B 1 84 ? -4.562 -5.996 -11.672 1 97.31 84 VAL B C 1
ATOM 1761 O O . VAL B 1 84 ? -5.438 -5.191 -11.352 1 97.31 84 VAL B O 1
ATOM 1764 N N . MET B 1 85 ? -4.633 -6.68 -12.742 1 97.75 85 MET B N 1
ATOM 1765 C CA . MET B 1 85 ? -5.727 -6.508 -13.695 1 97.75 85 MET B CA 1
ATOM 1766 C C . MET B 1 85 ? -6.426 -7.832 -13.969 1 97.75 85 MET B C 1
ATOM 1768 O O . MET B 1 85 ? -5.785 -8.883 -13.992 1 97.75 85 MET B O 1
ATOM 1772 N N . GLY B 1 86 ? -7.699 -7.695 -14.227 1 97 86 GLY B N 1
ATOM 1773 C CA . GLY B 1 86 ? -8.453 -8.883 -14.609 1 97 86 GLY B CA 1
ATOM 1774 C C . GLY B 1 86 ? -9.953 -8.711 -14.453 1 97 86 GLY B C 1
ATOM 1775 O O . GLY B 1 86 ? -10.422 -7.629 -14.102 1 97 86 GLY B O 1
ATOM 1776 N N . THR B 1 87 ? -10.625 -9.727 -14.852 1 96.44 87 THR B N 1
ATOM 1777 C CA . THR B 1 87 ? -12.078 -9.781 -14.734 1 96.44 87 THR B CA 1
ATOM 1778 C C . THR B 1 87 ? -12.5 -10.828 -13.703 1 96.44 87 THR B C 1
ATOM 1780 O O . THR B 1 87 ? -11.922 -11.922 -13.648 1 96.44 87 THR B O 1
ATOM 1783 N N . LEU B 1 88 ? -13.453 -10.461 -12.969 1 94.88 88 LEU B N 1
ATOM 1784 C CA . LEU B 1 88 ? -13.977 -11.422 -12.008 1 94.88 88 LEU B CA 1
ATOM 1785 C C . LEU B 1 88 ? -14.969 -12.367 -12.68 1 94.88 88 LEU B C 1
ATOM 1787 O O . LEU B 1 88 ? -16.094 -11.977 -12.969 1 94.88 88 LEU B O 1
ATOM 1791 N N . ALA B 1 89 ? -14.617 -13.594 -12.781 1 95 89 ALA B N 1
ATOM 1792 C CA . ALA B 1 89 ? -15.445 -14.586 -13.461 1 95 89 ALA B CA 1
ATOM 1793 C C . ALA B 1 89 ? -16.328 -15.344 -12.469 1 95 89 ALA B C 1
ATOM 1795 O O . ALA B 1 89 ? -17.344 -15.922 -12.852 1 95 89 ALA B O 1
ATOM 1796 N N . THR B 1 90 ? -15.938 -15.406 -11.234 1 94.06 90 THR B N 1
ATOM 1797 C CA . THR B 1 90 ? -16.688 -15.969 -10.117 1 94.06 90 THR B CA 1
ATOM 1798 C C . THR B 1 90 ? -16.547 -15.086 -8.875 1 94.06 90 THR B C 1
ATOM 1800 O O . THR B 1 90 ? -15.586 -14.312 -8.766 1 94.06 90 THR B O 1
ATOM 1803 N N . PRO B 1 91 ? -17.469 -15.164 -8.016 1 90.56 91 PRO B N 1
ATOM 1804 C CA . PRO B 1 91 ? -17.391 -14.328 -6.816 1 90.56 91 PRO B CA 1
ATOM 1805 C C . PRO B 1 91 ? -16.125 -14.578 -6.008 1 90.56 91 PRO B C 1
ATOM 1807 O O . PRO B 1 91 ? -15.664 -15.719 -5.898 1 90.56 91 PRO B O 1
ATOM 1810 N N . LEU B 1 92 ? -15.602 -13.445 -5.496 1 87.06 92 LEU B N 1
ATOM 1811 C CA . LEU B 1 92 ? -14.375 -13.5 -4.703 1 87.06 92 LEU B CA 1
ATOM 1812 C C . LEU B 1 92 ? -14.375 -12.414 -3.627 1 87.06 92 LEU B C 1
ATOM 1814 O O . LEU B 1 92 ? -14.633 -11.25 -3.914 1 87.06 92 LEU B O 1
ATOM 1818 N N . PHE B 1 93 ? -14.008 -12.766 -2.465 1 80.38 93 PHE B N 1
ATOM 1819 C CA . PHE B 1 93 ? -13.883 -11.852 -1.338 1 80.38 93 PHE B CA 1
ATOM 1820 C C . PHE B 1 93 ? -15.125 -10.969 -1.214 1 80.38 93 PHE B C 1
ATOM 1822 O O . PHE B 1 93 ? -15.008 -9.758 -1.018 1 80.38 93 PHE B O 1
ATOM 1829 N N . GLY B 1 94 ? -16.266 -11.531 -1.524 1 78.88 94 GLY B N 1
ATOM 1830 C CA . GLY B 1 94 ? -17.516 -10.82 -1.35 1 78.88 94 GLY B CA 1
ATOM 1831 C C . GLY B 1 94 ? -17.922 -10.008 -2.564 1 78.88 94 GLY B C 1
ATOM 1832 O O . GLY B 1 94 ? -19 -9.414 -2.594 1 78.88 94 GLY B O 1
ATOM 1833 N N . TYR B 1 95 ? -17.047 -10.008 -3.508 1 84.38 95 TYR B N 1
ATOM 1834 C CA . TYR B 1 95 ? -17.375 -9.297 -4.742 1 84.38 95 TYR B CA 1
ATOM 1835 C C . TYR B 1 95 ? -18.047 -10.227 -5.746 1 84.38 95 TYR B C 1
ATOM 1837 O O . TYR B 1 95 ? -17.641 -11.391 -5.891 1 84.38 95 TYR B O 1
ATOM 1845 N N . SER B 1 96 ? -19.016 -9.664 -6.375 1 87.69 96 SER B N 1
ATOM 1846 C CA . SER B 1 96 ? -19.766 -10.438 -7.367 1 87.69 96 SER B CA 1
ATOM 1847 C C . SER B 1 96 ? -19.125 -10.328 -8.742 1 87.69 96 SER B C 1
ATOM 1849 O O . SER B 1 96 ? -18.266 -9.469 -8.969 1 87.69 96 SER B O 1
ATOM 1851 N N . VAL B 1 97 ? -19.609 -11.203 -9.539 1 91.25 97 VAL B N 1
ATOM 1852 C CA . VAL B 1 97 ? -19.141 -11.227 -10.922 1 91.25 97 VAL B CA 1
ATOM 1853 C C . VAL B 1 97 ? -19.453 -9.898 -11.602 1 91.25 97 VAL B C 1
ATOM 1855 O O . VAL B 1 97 ? -20.5 -9.297 -11.336 1 91.25 97 VAL B O 1
ATOM 1858 N N . THR B 1 98 ? -18.5 -9.539 -12.461 1 88 98 THR B N 1
ATOM 1859 C CA . THR B 1 98 ? -18.703 -8.312 -13.227 1 88 98 THR B CA 1
ATOM 1860 C C . THR B 1 98 ? -18.109 -8.445 -14.625 1 88 98 THR B C 1
ATOM 1862 O O . THR B 1 98 ? -17.219 -9.273 -14.852 1 88 98 THR B O 1
ATOM 1865 N N . ASP B 1 99 ? -18.594 -7.691 -15.539 1 88.69 99 ASP B N 1
ATOM 1866 C CA . ASP B 1 99 ? -18.078 -7.707 -16.906 1 88.69 99 ASP B CA 1
ATOM 1867 C C . ASP B 1 99 ? -16.984 -6.66 -17.078 1 88.69 99 ASP B C 1
ATOM 1869 O O . ASP B 1 99 ? -16.406 -6.547 -18.156 1 88.69 99 ASP B O 1
ATOM 1873 N N . LYS B 1 100 ? -16.641 -6.051 -16.016 1 92.56 100 LYS B N 1
ATOM 1874 C CA . LYS B 1 100 ? -15.625 -5.008 -16.094 1 92.56 100 LYS B CA 1
ATOM 1875 C C . LYS B 1 100 ? -14.234 -5.582 -15.844 1 92.56 100 LYS B C 1
ATOM 1877 O O . LYS B 1 100 ? -14.062 -6.469 -15.008 1 92.56 100 LYS B O 1
ATOM 1882 N N . ILE B 1 101 ? -13.289 -5.066 -16.594 1 95.12 101 ILE B N 1
ATOM 1883 C CA . ILE B 1 101 ? -11.891 -5.324 -16.266 1 95.12 101 ILE B CA 1
ATOM 1884 C C . ILE B 1 101 ? -11.469 -4.441 -15.102 1 95.12 101 ILE B C 1
ATOM 1886 O O . ILE B 1 101 ? -11.602 -3.215 -15.156 1 95.12 101 ILE B O 1
ATOM 1890 N N . LEU B 1 102 ? -11.016 -5 -14.086 1 95.38 102 LEU B N 1
ATOM 1891 C CA . LEU B 1 102 ? -10.57 -4.27 -12.898 1 95.38 102 LEU B CA 1
ATOM 1892 C C . LEU B 1 102 ? -9.07 -3.994 -12.969 1 95.38 102 LEU B C 1
ATOM 1894 O O . LEU B 1 102 ? -8.305 -4.809 -13.484 1 95.38 102 LEU B O 1
ATOM 1898 N N . ALA B 1 103 ? -8.719 -2.857 -12.555 1 95.75 103 ALA B N 1
ATOM 1899 C CA . ALA B 1 103 ? -7.332 -2.479 -12.289 1 95.75 103 ALA B CA 1
ATOM 1900 C C . ALA B 1 103 ? -7.137 -2.117 -10.82 1 95.75 103 ALA B C 1
ATOM 1902 O O . ALA B 1 103 ? -7.66 -1.107 -10.352 1 95.75 103 ALA B O 1
ATOM 1903 N N . ILE B 1 104 ? -6.344 -2.838 -10.133 1 94.44 104 ILE B N 1
ATOM 1904 C CA . ILE B 1 104 ? -6.227 -2.734 -8.688 1 94.44 104 ILE B CA 1
ATOM 1905 C C . ILE B 1 104 ? -4.773 -2.453 -8.305 1 94.44 104 ILE B C 1
ATOM 1907 O O . ILE B 1 104 ? -3.879 -3.24 -8.617 1 94.44 104 ILE B O 1
ATOM 1911 N N . ALA B 1 105 ? -4.516 -1.436 -7.629 1 94.75 105 ALA B N 1
ATOM 1912 C CA . ALA B 1 105 ? -3.17 -1.117 -7.156 1 94.75 105 ALA B CA 1
ATOM 1913 C C . ALA B 1 105 ? -2.814 -1.941 -5.922 1 94.75 105 ALA B C 1
ATOM 1915 O O . ALA B 1 105 ? -3.656 -2.152 -5.043 1 94.75 105 ALA B O 1
ATOM 1916 N N . ALA B 1 106 ? -1.615 -2.396 -5.852 1 96.56 106 ALA B N 1
ATOM 1917 C CA . ALA B 1 106 ? -1.071 -3.127 -4.711 1 96.56 106 ALA B CA 1
ATOM 1918 C C . ALA B 1 106 ? 0.357 -2.686 -4.406 1 96.56 106 ALA B C 1
ATOM 1920 O O . ALA B 1 106 ? 1.132 -2.395 -5.32 1 96.56 106 ALA B O 1
ATOM 1921 N N . MET B 1 107 ? 0.722 -2.598 -3.166 1 97.19 107 MET B N 1
ATOM 1922 C CA . MET B 1 107 ? 2.094 -2.373 -2.719 1 97.19 107 MET B CA 1
ATOM 1923 C C . MET B 1 107 ? 2.512 -3.426 -1.696 1 97.19 107 MET B C 1
ATOM 1925 O O . MET B 1 107 ? 1.726 -3.795 -0.823 1 97.19 107 MET B O 1
ATOM 1929 N N . SER B 1 108 ? 3.74 -3.887 -1.826 1 97.69 108 SER B N 1
ATOM 1930 C CA . SER B 1 108 ? 4.227 -4.926 -0.924 1 97.69 108 SER B CA 1
ATOM 1931 C C . SER B 1 108 ? 5.629 -4.605 -0.418 1 97.69 108 SER B C 1
ATOM 1933 O O . SER B 1 108 ? 6.465 -4.102 -1.171 1 97.69 108 SER B O 1
ATOM 1935 N N . VAL B 1 109 ? 5.863 -4.895 0.789 1 97.25 109 VAL B N 1
ATOM 1936 C CA . VAL B 1 109 ? 7.207 -4.949 1.352 1 97.25 109 VAL B CA 1
ATOM 1937 C C . VAL B 1 109 ? 7.656 -6.406 1.476 1 97.25 109 VAL B C 1
ATOM 1939 O O . VAL B 1 109 ? 6.973 -7.219 2.102 1 97.25 109 VAL B O 1
ATOM 1942 N N . TRP B 1 110 ? 8.773 -6.68 0.86 1 98.44 110 TRP B N 1
ATOM 1943 C CA . TRP B 1 110 ? 9.367 -8.008 0.883 1 98.44 110 TRP B CA 1
ATOM 1944 C C . TRP B 1 110 ? 10.617 -8.031 1.757 1 98.44 110 TRP B C 1
ATOM 1946 O O . TRP B 1 110 ? 11.516 -7.199 1.589 1 98.44 110 TRP B O 1
ATOM 1956 N N . THR B 1 111 ? 10.609 -8.938 2.693 1 98.12 111 THR B N 1
ATOM 1957 C CA . THR B 1 111 ? 11.797 -9.164 3.508 1 98.12 111 THR B CA 1
ATOM 1958 C C . THR B 1 111 ? 12.492 -10.461 3.105 1 98.12 111 THR B C 1
ATOM 1960 O O . THR B 1 111 ? 11.867 -11.523 3.08 1 98.12 111 THR B O 1
ATOM 1963 N N . LEU B 1 112 ? 13.734 -10.352 2.76 1 98.44 112 LEU B N 1
ATOM 1964 C CA . LEU B 1 112 ? 14.523 -11.531 2.387 1 98.44 112 LEU B CA 1
ATOM 1965 C C . LEU B 1 112 ? 15.547 -11.859 3.465 1 98.44 112 LEU B C 1
ATOM 1967 O O . LEU B 1 112 ? 16.125 -10.953 4.078 1 98.44 112 LEU B O 1
ATOM 1971 N N . ASN B 1 113 ? 15.781 -13.07 3.699 1 97.56 113 ASN B N 1
ATOM 1972 C CA . ASN B 1 113 ? 16.844 -13.445 4.637 1 97.56 113 ASN B CA 1
ATOM 1973 C C . ASN B 1 113 ? 18.219 -13.406 3.98 1 97.56 113 ASN B C 1
ATOM 1975 O O . ASN B 1 113 ? 18.328 -13.102 2.791 1 97.56 113 ASN B O 1
ATOM 1979 N N . PRO B 1 114 ? 19.266 -13.656 4.742 1 94.94 114 PRO B N 1
ATOM 1980 C CA . PRO B 1 114 ? 20.609 -13.539 4.191 1 94.94 114 PRO B CA 1
ATOM 1981 C C . PRO B 1 114 ? 20.875 -14.523 3.053 1 94.94 114 PRO B C 1
ATOM 1983 O O . PRO B 1 114 ? 21.688 -14.25 2.176 1 94.94 114 PRO B O 1
ATOM 1986 N N . ALA B 1 115 ? 20.172 -15.625 3.002 1 95.31 115 ALA B N 1
ATOM 1987 C CA . ALA B 1 115 ? 20.344 -16.641 1.959 1 95.31 115 ALA B CA 1
ATOM 1988 C C . ALA B 1 115 ? 19.578 -16.234 0.694 1 95.31 115 ALA B C 1
ATOM 1990 O O . ALA B 1 115 ? 19.703 -16.906 -0.341 1 95.31 115 ALA B O 1
ATOM 1991 N N . GLY B 1 116 ? 18.766 -15.188 0.794 1 96.44 116 GLY B N 1
ATOM 1992 C CA . GLY B 1 116 ? 18.047 -14.695 -0.368 1 96.44 116 GLY B CA 1
ATOM 1993 C C . GLY B 1 116 ? 16.625 -15.219 -0.452 1 96.44 116 GLY B C 1
ATOM 1994 O O . GLY B 1 116 ? 15.914 -14.938 -1.415 1 96.44 116 GLY B O 1
ATOM 1995 N N . ASP B 1 117 ? 16.219 -15.953 0.506 1 98.25 117 ASP B N 1
ATOM 1996 C CA . ASP B 1 117 ? 14.852 -16.469 0.517 1 98.25 117 ASP B CA 1
ATOM 1997 C C . ASP B 1 117 ? 13.867 -15.414 1.035 1 98.25 117 ASP B C 1
ATOM 1999 O O . ASP B 1 117 ? 14.195 -14.648 1.941 1 98.25 117 ASP B O 1
ATOM 2003 N N . ILE B 1 118 ? 12.719 -15.43 0.493 1 98.69 118 ILE B N 1
ATOM 2004 C CA . ILE B 1 118 ? 11.672 -14.508 0.928 1 98.69 118 ILE B CA 1
ATOM 2005 C C . ILE B 1 118 ? 11.102 -14.977 2.266 1 98.69 118 ILE B C 1
ATOM 2007 O O . ILE B 1 118 ? 10.578 -16.078 2.371 1 98.69 118 ILE B O 1
ATOM 2011 N N . GLU B 1 119 ? 11.148 -14.133 3.246 1 98.56 119 GLU B N 1
ATOM 2012 C CA . GLU B 1 119 ? 10.734 -14.492 4.598 1 98.56 119 GLU B CA 1
ATOM 2013 C C . GLU B 1 119 ? 9.352 -13.922 4.914 1 98.56 119 GLU B C 1
ATOM 2015 O O . GLU B 1 119 ? 8.578 -14.531 5.664 1 98.56 119 GLU B O 1
ATOM 2020 N N . GLU B 1 120 ? 9.117 -12.789 4.445 1 98.06 120 GLU B N 1
ATOM 2021 C CA . GLU B 1 120 ? 7.867 -12.117 4.773 1 98.06 120 GLU B CA 1
ATOM 2022 C C . GLU B 1 120 ? 7.418 -11.195 3.641 1 98.06 120 GLU B C 1
ATOM 2024 O O . GLU B 1 120 ? 8.242 -10.547 2.998 1 98.06 120 GLU B O 1
ATOM 2029 N N . VAL B 1 121 ? 6.156 -11.164 3.371 1 98.06 121 VAL B N 1
ATOM 2030 C CA . VAL B 1 121 ? 5.539 -10.227 2.438 1 98.06 121 VAL B CA 1
ATOM 2031 C C . VAL B 1 121 ? 4.371 -9.516 3.115 1 98.06 121 VAL B C 1
ATOM 2033 O O . VAL B 1 121 ? 3.492 -10.164 3.691 1 98.06 121 VAL B O 1
ATOM 2036 N N . ASN B 1 122 ? 4.379 -8.258 3.16 1 95.62 122 ASN B N 1
ATOM 2037 C CA . ASN B 1 122 ? 3.266 -7.426 3.602 1 95.62 122 ASN B CA 1
ATOM 2038 C C . ASN B 1 122 ? 2.658 -6.641 2.441 1 95.62 122 ASN B C 1
ATOM 2040 O O . ASN B 1 122 ? 3.326 -5.797 1.843 1 95.62 122 ASN B O 1
ATOM 2044 N N . THR B 1 123 ? 1.419 -6.934 2.127 1 96.56 123 THR B N 1
ATOM 2045 C CA . THR B 1 123 ? 0.805 -6.352 0.937 1 96.56 123 THR B CA 1
ATOM 2046 C C . THR B 1 123 ? -0.404 -5.5 1.312 1 96.56 123 THR B C 1
ATOM 2048 O O . THR B 1 123 ? -1.26 -5.934 2.086 1 96.56 123 THR B O 1
ATOM 2051 N N . LEU B 1 124 ? -0.445 -4.336 0.782 1 94.69 124 LEU B N 1
ATOM 2052 C CA . LEU B 1 124 ? -1.636 -3.494 0.807 1 94.69 124 LEU B CA 1
ATOM 2053 C C . LEU B 1 124 ? -2.291 -3.439 -0.57 1 94.69 124 LEU B C 1
ATOM 2055 O O . LEU B 1 124 ? -1.604 -3.279 -1.582 1 94.69 124 LEU B O 1
ATOM 2059 N N . ILE B 1 125 ? -3.582 -3.627 -0.56 1 92.69 125 ILE B N 1
ATOM 2060 C CA . ILE B 1 125 ? -4.352 -3.594 -1.8 1 92.69 125 ILE B CA 1
ATOM 2061 C C . ILE B 1 125 ? -5.355 -2.445 -1.754 1 92.69 125 ILE B C 1
ATOM 2063 O O . ILE B 1 125 ? -5.988 -2.207 -0.723 1 92.69 125 ILE B O 1
ATOM 2067 N N . ASP B 1 126 ? -5.566 -1.792 -2.891 1 89.44 126 ASP B N 1
ATOM 2068 C CA . ASP B 1 126 ? -6.512 -0.684 -2.99 1 89.44 126 ASP B CA 1
ATOM 2069 C C . ASP B 1 126 ? -7.934 -1.193 -3.201 1 89.44 126 ASP B C 1
ATOM 2071 O O . ASP B 1 126 ? -8.484 -1.08 -4.297 1 89.44 126 ASP B O 1
ATOM 2075 N N . LEU B 1 127 ? -8.555 -1.545 -2.137 1 84.69 127 LEU B N 1
ATOM 2076 C CA . LEU B 1 127 ? -9.906 -2.078 -2.236 1 84.69 127 LEU B CA 1
ATOM 2077 C C . LEU B 1 127 ? -10.914 -0.963 -2.502 1 84.69 127 LEU B C 1
ATOM 2079 O O . LEU B 1 127 ? -11.961 -1.198 -3.105 1 84.69 127 LEU B O 1
ATOM 2083 N N . GLU B 1 128 ? -10.586 0.222 -2.053 1 82 128 GLU B N 1
ATOM 2084 C CA . GLU B 1 128 ? -11.477 1.343 -2.344 1 82 128 GLU B CA 1
ATOM 2085 C C . GLU B 1 128 ? -11.523 1.636 -3.84 1 82 128 GLU B C 1
ATOM 2087 O O . GLU B 1 128 ? -12.586 1.965 -4.379 1 82 128 GLU B O 1
ATOM 2092 N N . GLY B 1 129 ? -10.383 1.588 -4.473 1 85.19 129 GLY B N 1
ATOM 2093 C CA . GLY B 1 129 ? -10.367 1.696 -5.922 1 85.19 129 GLY B CA 1
ATOM 2094 C C . GLY B 1 129 ? -11.258 0.667 -6.602 1 85.19 129 GLY B C 1
ATOM 2095 O O . GLY B 1 129 ? -11.914 0.97 -7.598 1 85.19 129 GLY B O 1
ATOM 2096 N N . VAL B 1 130 ? -11.25 -0.526 -6.082 1 86.19 130 VAL B N 1
ATOM 2097 C CA . VAL B 1 130 ? -12.109 -1.579 -6.605 1 86.19 130 VAL B CA 1
ATOM 2098 C C . VAL B 1 130 ? -13.578 -1.184 -6.426 1 86.19 130 VAL B C 1
ATOM 2100 O O . VAL B 1 130 ? -14.375 -1.307 -7.359 1 86.19 130 VAL B O 1
ATOM 2103 N N . HIS B 1 131 ? -13.875 -0.729 -5.238 1 84.31 131 HIS B N 1
ATOM 2104 C CA . HIS B 1 131 ? -15.242 -0.308 -4.969 1 84.31 131 HIS B CA 1
ATOM 2105 C C . HIS B 1 131 ? -15.695 0.771 -5.945 1 84.31 131 HIS B C 1
ATOM 2107 O O . HIS B 1 131 ? -16.797 0.708 -6.48 1 84.31 131 HIS B O 1
ATOM 2113 N N . GLN B 1 132 ? -14.875 1.685 -6.156 1 84.31 132 GLN B N 1
ATOM 2114 C CA . GLN B 1 132 ? -15.203 2.771 -7.074 1 84.31 132 GLN B CA 1
ATOM 2115 C C . GLN B 1 132 ? -15.445 2.246 -8.484 1 84.31 132 GLN B C 1
ATOM 2117 O O . GLN B 1 132 ? -16.422 2.637 -9.141 1 84.31 132 GLN B O 1
ATOM 2122 N N . GLN B 1 133 ? -14.625 1.39 -8.945 1 87.75 133 GLN B N 1
ATOM 2123 C CA . GLN B 1 133 ? -14.75 0.829 -10.289 1 87.75 133 GLN B CA 1
ATOM 2124 C C . GLN B 1 133 ? -16.031 0.014 -10.43 1 87.75 133 GLN B C 1
ATOM 2126 O O . GLN B 1 133 ? -16.609 -0.057 -11.516 1 87.75 133 GLN B O 1
ATOM 2131 N N . LEU B 1 134 ? -16.484 -0.552 -9.289 1 86.81 134 LEU B N 1
ATOM 2132 C CA . LEU B 1 134 ? -17.672 -1.402 -9.305 1 86.81 134 LEU B CA 1
ATOM 2133 C C . LEU B 1 134 ? -18.922 -0.602 -8.938 1 86.81 134 LEU B C 1
ATOM 2135 O O . LEU B 1 134 ? -20.031 -1.137 -8.953 1 86.81 134 LEU B O 1
ATOM 2139 N N . GLY B 1 135 ? -18.703 0.643 -8.57 1 81.88 135 GLY B N 1
ATOM 2140 C CA . GLY B 1 135 ? -19.828 1.485 -8.203 1 81.88 135 GLY B CA 1
ATOM 2141 C C . GLY B 1 135 ? -20.422 1.12 -6.855 1 81.88 135 GLY B C 1
ATOM 2142 O O . GLY B 1 135 ? -21.625 1.272 -6.648 1 81.88 135 GLY B O 1
ATOM 2143 N N . ILE B 1 136 ? -19.641 0.517 -6.105 1 77.5 136 ILE B N 1
ATOM 2144 C CA . ILE B 1 136 ? -20.094 0.158 -4.77 1 77.5 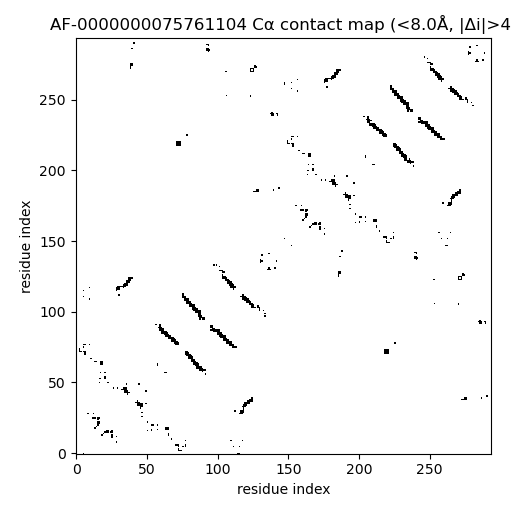136 ILE B CA 1
ATOM 2145 C C . ILE B 1 136 ? -20 1.37 -3.846 1 77.5 136 ILE B C 1
ATOM 2147 O O . ILE B 1 136 ? -18.953 2.016 -3.773 1 77.5 136 ILE B O 1
ATOM 2151 N N . GLU B 1 137 ? -21.016 1.688 -3.223 1 71.38 137 GLU B N 1
ATOM 2152 C CA . GLU B 1 137 ? -21.047 2.82 -2.305 1 71.38 137 GLU B CA 1
ATOM 2153 C C . GLU B 1 137 ? -20.312 2.496 -1.001 1 71.38 137 GLU B C 1
ATOM 2155 O O . GLU B 1 137 ? -20.5 1.413 -0.439 1 71.38 137 GLU B O 1
ATOM 2160 N N . THR B 1 138 ? -19.406 3.221 -0.734 1 70.44 138 THR B N 1
ATOM 2161 C CA . THR B 1 138 ? -18.719 3.139 0.546 1 70.44 138 THR B CA 1
ATOM 2162 C C . THR B 1 138 ? -18.938 4.41 1.363 1 70.44 138 THR B C 1
ATOM 2164 O O . THR B 1 138 ? -19.359 5.434 0.824 1 70.44 138 THR B O 1
ATOM 2167 N N . PRO B 1 139 ? -18.734 4.289 2.65 1 65.31 139 PRO B N 1
ATOM 2168 C CA . PRO B 1 139 ? -18.844 5.531 3.418 1 65.31 139 PRO B CA 1
ATOM 2169 C C . PRO B 1 139 ? -18.016 6.668 2.816 1 65.31 139 PRO B C 1
ATOM 2171 O O . PRO B 1 139 ? -18.406 7.836 2.9 1 65.31 139 PRO B O 1
ATOM 2174 N N . LEU B 1 140 ? -17.062 6.258 2.18 1 64.31 140 LEU B N 1
ATOM 2175 C CA . LEU B 1 140 ? -16.188 7.258 1.587 1 64.31 140 LEU B CA 1
ATOM 2176 C C . LEU B 1 140 ? -16.797 7.844 0.322 1 64.31 140 LEU B C 1
ATOM 2178 O O . LEU B 1 140 ? -16.562 9.008 -0.004 1 64.31 140 LEU B O 1
ATOM 2182 N N . SER B 1 141 ? -17.422 6.988 -0.383 1 61.31 141 SER B N 1
ATOM 2183 C CA . SER B 1 141 ? -18.031 7.43 -1.6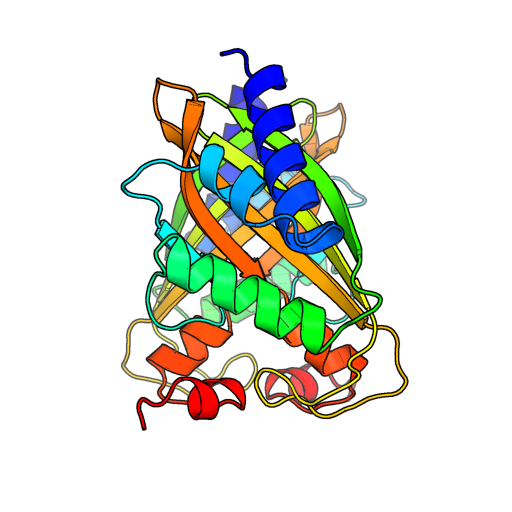37 1 61.31 141 SER B CA 1
ATOM 2184 C C . SER B 1 141 ? -19.016 8.57 -1.407 1 61.31 141 SER B C 1
ATOM 2186 O O . SER B 1 141 ? -19.234 9.398 -2.295 1 61.31 141 SER B O 1
ATOM 2188 N N . THR B 1 142 ? -19.594 8.547 -0.327 1 56.56 142 THR B N 1
ATOM 2189 C CA . THR B 1 142 ? -20.594 9.57 -0.036 1 56.56 142 THR B CA 1
ATOM 2190 C C . THR B 1 142 ? -19.922 10.922 0.223 1 56.56 142 THR B C 1
ATOM 2192 O O . THR B 1 142 ? -20.484 11.969 -0.091 1 56.56 142 THR B O 1
ATOM 2195 N N . LEU B 1 143 ? -18.828 10.773 0.745 1 54.69 143 LEU B N 1
ATOM 2196 C CA . LEU B 1 143 ? -18.125 12 1.096 1 54.69 143 LEU B CA 1
ATOM 2197 C C . LEU B 1 143 ? -17.531 12.664 -0.144 1 54.69 143 LEU B C 1
ATOM 2199 O O . LEU B 1 143 ? -17.406 13.891 -0.199 1 54.69 143 LEU B O 1
ATOM 2203 N N . LEU B 1 144 ? -17.172 11.828 -1.069 1 55.97 144 LEU B N 1
ATOM 2204 C CA . LEU B 1 144 ? -16.484 12.312 -2.266 1 55.97 144 LEU B CA 1
ATOM 2205 C C . LEU B 1 144 ? -17.5 12.695 -3.35 1 55.97 144 LEU B C 1
ATOM 2207 O O . LEU B 1 144 ? -17.109 13.117 -4.438 1 55.97 144 LEU B O 1
ATOM 2211 N N . SER B 1 145 ? -18.75 12.297 -3.125 1 48.28 145 SER B N 1
ATOM 2212 C CA . SER B 1 145 ? -19.734 12.719 -4.113 1 48.28 145 SER B CA 1
ATOM 2213 C C . SER B 1 145 ? -19.859 14.234 -4.156 1 48.28 145 SER B C 1
ATOM 2215 O O . SER B 1 145 ? -20 14.883 -3.113 1 48.28 145 SER B O 1
ATOM 2217 N N . PRO B 1 146 ? -19.25 14.766 -5.273 1 44.56 146 PRO B N 1
ATOM 2218 C CA . PRO B 1 146 ? -19.531 16.203 -5.395 1 44.56 146 PRO B CA 1
ATOM 2219 C C . PRO B 1 146 ? -20.969 16.547 -5.012 1 44.56 146 PRO B C 1
ATOM 2221 O O . PRO B 1 146 ? -21.891 15.789 -5.305 1 44.56 146 PRO B O 1
ATOM 2224 N N . THR B 1 147 ? -21.078 17.234 -3.939 1 36.5 147 THR B N 1
ATOM 2225 C CA . THR B 1 147 ? -22.406 17.828 -3.816 1 36.5 147 THR B CA 1
ATOM 2226 C C . THR B 1 147 ? -22.781 18.562 -5.098 1 36.5 147 THR B C 1
ATOM 2228 O O . THR B 1 147 ? -21.953 19.25 -5.703 1 36.5 147 THR B O 1
#

Organism: Stutzerimonas stutzeri (strain A1501) (NCBI:txid379731)

Sequence (294 aa):
MSADGRKKRVCNHIDLSWNKGRLALSEQMQSKYFAYKGSFISQPLNSAGFAELVRSVRAAMPDLEVVVDECICEGHKVVTSSTVMGTLATPLFGYSVTDKILAIAAMSVWTLNPAGDIEEVNTLIDLEGVHQQLGIETPLSTLLSPTMSADGRKKRVCNHIDLSWNKGRLALSEQMQSKYFAYKGSFISQPLNSAGFAELVRSVRAAMPDLEVVVDECICEGHKVVTSSTVMGTLATPLFGYSVTDKILAIAAMSVWTLNPAGDIEEVNTLIDLEGVHQQLGIETPLSTLLSPT

InterPro domains:
  IPR009959 Polyketide cyclase SnoaL-like [PF07366] (16-134)
  IPR009959 Polyketide cyclase SnoaL-like [PTHR38436] (6-138)
  IPR032710 NTF2-like domain superfamily [SSF54427] (6-136)

Radius of gyration: 19.0 Å; Cα contacts (8 Å, |Δi|>4): 600; chains: 2; bounding box: 45×51×39 Å

Foldseek 3Di:
DDQVVLQVLVVVLCCCQQVVLVLVVSVVQADQQAWEAEPLDDGIDDSVRSSVVSVVVCVQFVPWDKAWPDWGDDDQKIKTKIWIWGFGNQDDSNDGGDPDIDIKIKMWIWGADPVSGTRYIYMYIPVVSVCVVVVNDDPVNVVPPDD/DDQVVLQVLVVVLCCCQQVVLVLVVSVVQADQQAWEAEPLDDGIDDSVRSSVVSVVVCVQFVPWDKAWPDWGDDDQKIKTKIWIWGFGNQDDSNDGGDPDIDIKIKMWIWGADPVSGTRYIYMYIPVVSVCVVVVNDDPVNVVPPDD

Nearest PDB structures (foldseek):
  2gey-assembly1_B  TM=8.603E-01  e=3.327E-09  Streptomyces galilaeus
  2gey-assembly3_C-2  TM=8.166E-01  e=2.462E-09  Streptomyces galilaeus
  2gex-assembly1_A  TM=8.086E-01  e=3.132E-09  Streptomyces nogalater
  8r2e-assembly1_A  TM=8.882E-01  e=3.484E-08  Streptomyces nogalater
  3kkg-assembly1_A-2  TM=7.994E-01  e=9.261E-09  Jannaschia sp. CCS1

pLDDT: mean 91.59, std 11.57, range [36.34, 98.88]